Protein AF-A0A9D9HNM8-F1 (afdb_monomer)

Mean predicted aligned error: 9.43 Å

pLDDT: mean 75.28, std 14.58, range [32.91, 94.12]

Secondary structure (DSSP, 8-state):
-----GGGTGGGG-S--SEEEEEETGGGHHHHHHHHHHHHHTT---HHHHTTEEEEEEEEE--------S--S-TT--SS-EEEEEEEE---HHHHHHHHHHSTTEEEEE-TTT--EEEEETTTEEEEEESTTT-EEEEESS-HHHHHHHHHHHHS--S-S-HHHHHHTTTTSEEEEEETTHHHHHHHGGGGTT----EEEEEEEEEE-SSTTEEEEEEEEEESSGGGHHHHHHHHHHHHHHHSSS---EEEE-SSSEEEEEEEEEHHHHHHHHHTT-

Organism: NCBI:txid2840840

InterPro domains:
  IPR049340 Outer membrane-associated lipoprotein TP0453 [PF20740] (12-240)

Solvent-accessible surface area (backbone atoms only — not comparable to full-atom values): 15480 Å² total; per-residue (Å²): 137,80,86,80,58,76,82,30,59,68,26,32,64,55,81,82,41,47,32,36,41,27,38,34,38,81,77,36,51,66,42,53,50,50,46,41,49,56,38,42,78,72,74,39,84,52,53,79,57,60,78,44,26,52,33,38,32,35,30,32,29,71,39,63,80,76,76,89,82,72,93,70,96,73,88,79,78,54,93,50,63,40,47,35,36,42,32,34,32,79,50,50,75,68,64,45,55,52,49,44,69,69,39,86,69,48,47,80,44,69,43,85,88,80,68,45,64,35,32,28,39,90,83,46,39,36,39,32,75,55,65,98,77,62,12,31,36,43,38,29,58,66,61,74,74,62,58,58,54,30,60,50,18,48,80,56,56,65,96,71,72,57,73,62,57,61,57,49,43,69,44,78,25,37,28,35,39,18,50,32,41,38,53,39,47,68,76,49,46,82,75,56,81,78,64,67,58,76,28,53,22,37,39,38,36,41,32,79,46,96,51,85,64,34,25,39,35,37,36,39,41,35,41,70,45,60,88,44,46,71,65,47,49,56,52,49,53,52,52,46,53,74,77,40,83,85,63,80,70,44,73,45,77,54,93,53,33,39,37,37,34,76,42,71,44,48,45,67,60,52,27,51,55,57,48,74,68,110

Nearest PDB structures (foldseek):
  8tjl-assembly1_A  TM=4.411E-01  e=5.600E-01  Homo sapiens
  7zym-assembly1_A  TM=4.493E-01  e=2.046E+00  Homo sapiens
  7cu8-assembly1_B  TM=3.550E-01  e=6.212E+00  Mycobacterium tuberculosis H37Rv
  6ymv-assembly1_A  TM=2.181E-01  e=3.565E+00  Saccharomyces cerevisiae S288C

Sequence (278 aa):
MYKESRENIPCILGSGGNLYIHIPVKSHEFVVSALKEGFRQRGIDVSPFISRSDDLWAGYFPGMQLDDGGKSALKGMTSGSFFRLVASGRFSKGSFGVALGMASGWEKIKDKDSGLDYYTFDGEYKITATVPESGLIIASTEESRAFTGLIENYFNPPDIFSPLFLQEGIGDSIGIFFPGDNITRFFLGNLAGGFKLPVDGVEIYFRLSQEEGIYQVEMRFIPVEANMVKGLQALVKIFLRSCFSDSGLNMEIGYSDIYVRGLTMKQENVAELVLAMF

Radius of gyration: 19.51 Å; Cα contacts (8 Å, |Δi|>4): 498; chains: 1; bounding box: 45×53×54 Å

Foldseek 3Di:
DDPQDPLLQLLLQPDQFQKKKKAQCVLQVPLLVLQQVLCVVVVDHPPLQSVQFRMKMKTKHAQDPPPPPDDDPPPFGDNGIKMKMKGWGFDAPVSVVVSQVPRPQWDWDQDPPLRFIWIDHPLQWIWGQDDRGGGIIIIMRGDPVVSVVSVVCSVVRDPHDDPCCSVCSVDSKIKMKRAAQSVCCVQCNCVPVPDGQQFRIKMWIWDDDPDPQKTWIKMKTAHPFQVCQVVSQVVVVVSCCVRPPDQPWDWDRDSRIIMTTPDMDGSVVVSVVVSVSD

Structure (mmCIF, N/CA/C/O backbone):
data_AF-A0A9D9HNM8-F1
#
_entry.id   AF-A0A9D9HNM8-F1
#
loop_
_atom_site.group_PDB
_atom_site.id
_atom_site.type_symbol
_atom_site.label_atom_id
_atom_site.label_alt_id
_atom_site.label_comp_id
_atom_site.label_asym_id
_atom_site.label_entity_id
_atom_site.label_seq_id
_atom_site.pdbx_PDB_ins_code
_atom_site.Cartn_x
_atom_site.Cartn_y
_atom_site.Cartn_z
_atom_site.occupancy
_atom_site.B_iso_or_equiv
_atom_site.auth_seq_id
_atom_site.auth_comp_id
_atom_site.auth_asym_id
_atom_site.auth_atom_id
_atom_site.pdbx_PDB_model_num
ATOM 1 N N . MET A 1 1 ? -12.301 3.631 -28.326 1.00 32.91 1 MET A N 1
ATOM 2 C CA . MET A 1 1 ? -12.165 4.852 -27.507 1.00 32.91 1 MET A CA 1
ATOM 3 C C . MET A 1 1 ? -12.617 4.458 -26.111 1.00 32.91 1 MET A C 1
ATOM 5 O O . MET A 1 1 ? -13.814 4.351 -25.882 1.00 32.91 1 MET A O 1
ATOM 9 N N . TYR A 1 2 ? -11.681 4.035 -25.263 1.00 37.28 2 TYR A N 1
ATOM 10 C CA . TYR A 1 2 ? -11.995 3.461 -23.953 1.00 37.28 2 TYR A CA 1
ATOM 11 C C . TYR A 1 2 ? -12.086 4.605 -22.942 1.00 37.28 2 TYR A C 1
ATOM 13 O O . TYR A 1 2 ? -11.158 5.400 -22.840 1.00 37.28 2 TYR A O 1
ATOM 21 N N . LYS A 1 3 ? -13.216 4.734 -22.236 1.00 39.53 3 LYS A N 1
ATOM 22 C CA . LYS A 1 3 ? -13.271 5.567 -21.030 1.00 39.53 3 LYS A CA 1
ATOM 23 C C . LYS A 1 3 ? -12.455 4.832 -19.972 1.00 39.53 3 LYS A C 1
ATOM 25 O O . LYS A 1 3 ? -12.918 3.837 -19.429 1.00 39.53 3 LYS A O 1
ATOM 30 N N . GLU A 1 4 ? -11.231 5.284 -19.757 1.00 54.12 4 GLU A N 1
ATOM 31 C CA . GLU A 1 4 ? -10.362 4.791 -18.696 1.00 54.12 4 GLU A CA 1
ATOM 32 C C . GLU A 1 4 ? -11.016 5.123 -17.350 1.00 54.12 4 GLU A C 1
ATOM 34 O O . GLU A 1 4 ? -11.099 6.293 -16.973 1.00 54.12 4 GLU A O 1
ATOM 39 N N . SER A 1 5 ? -11.530 4.115 -16.639 1.00 61.88 5 SER A N 1
ATOM 40 C CA . SER A 1 5 ? -11.878 4.315 -15.233 1.00 61.88 5 SER A CA 1
ATOM 41 C C . SER A 1 5 ? -10.599 4.163 -14.424 1.00 61.88 5 SER A C 1
ATOM 43 O O . SER A 1 5 ? -9.968 3.103 -14.445 1.00 61.88 5 SER A O 1
ATOM 45 N N . ARG A 1 6 ? -10.201 5.224 -13.713 1.00 66.88 6 ARG A N 1
ATOM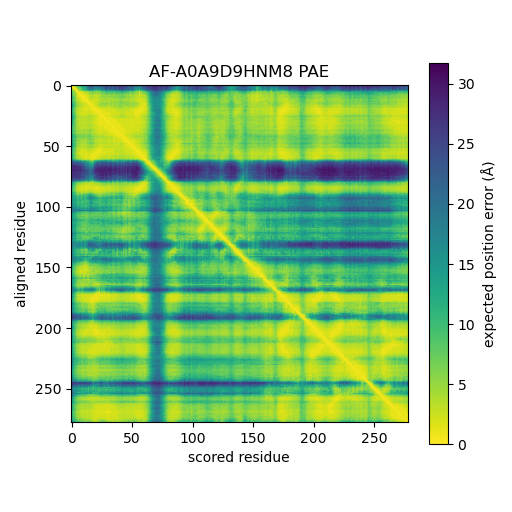 46 C CA . ARG A 1 6 ? -9.096 5.175 -12.739 1.00 66.88 6 ARG A CA 1
ATOM 47 C C . ARG A 1 6 ? -9.296 4.064 -11.698 1.00 66.88 6 ARG A C 1
ATOM 49 O O . ARG A 1 6 ? -8.321 3.562 -11.156 1.00 66.88 6 ARG A O 1
ATOM 56 N N . GLU A 1 7 ? -10.536 3.627 -11.503 1.00 70.81 7 GLU A N 1
ATOM 57 C CA . GLU A 1 7 ? -10.942 2.548 -10.599 1.00 70.81 7 GLU A CA 1
ATOM 58 C C . GLU A 1 7 ? -10.353 1.175 -10.975 1.00 70.81 7 GLU A C 1
ATOM 60 O O . GLU A 1 7 ? -10.229 0.321 -10.106 1.00 70.81 7 GLU A O 1
ATOM 65 N N . ASN A 1 8 ? -9.933 0.960 -12.231 1.00 74.94 8 ASN A N 1
ATOM 66 C CA . ASN A 1 8 ? -9.341 -0.314 -12.671 1.00 74.94 8 ASN A CA 1
ATOM 67 C C . ASN A 1 8 ? -7.812 -0.366 -12.509 1.00 74.94 8 ASN A C 1
ATOM 69 O O . ASN A 1 8 ? -7.200 -1.415 -12.710 1.00 74.94 8 ASN A O 1
ATOM 73 N N . ILE A 1 9 ? -7.168 0.758 -12.186 1.00 77.38 9 ILE A N 1
ATOM 74 C CA . ILE A 1 9 ? -5.708 0.833 -12.025 1.00 77.38 9 ILE A CA 1
ATOM 75 C C . ILE A 1 9 ? -5.196 -0.123 -10.931 1.00 77.38 9 ILE A C 1
ATOM 77 O O . ILE A 1 9 ? -4.231 -0.842 -11.203 1.00 77.38 9 ILE A O 1
ATOM 81 N N . PRO A 1 10 ? -5.832 -0.222 -9.745 1.00 78.19 10 PRO A N 1
ATOM 82 C CA . PRO A 1 10 ? -5.392 -1.141 -8.694 1.00 78.19 10 PRO A CA 1
ATOM 83 C C . PRO A 1 10 ? -5.433 -2.602 -9.145 1.00 78.19 10 PRO A C 1
ATOM 85 O O . PRO A 1 10 ? -4.594 -3.408 -8.751 1.00 78.19 10 PRO A O 1
ATOM 88 N N . CYS A 1 11 ? -6.383 -2.949 -10.016 1.00 78.94 11 CYS A N 1
ATOM 89 C CA . CYS A 1 11 ? -6.597 -4.310 -10.498 1.00 78.94 11 CYS A CA 1
ATOM 90 C C . CYS A 1 11 ? -5.415 -4.849 -11.313 1.00 78.94 11 CYS A C 1
ATOM 92 O O . CYS A 1 11 ? -5.205 -6.060 -11.336 1.00 78.94 11 CYS A O 1
ATOM 94 N N . ILE A 1 12 ? -4.589 -3.972 -11.901 1.00 79.50 12 ILE A N 1
ATOM 95 C CA . ILE A 1 12 ? -3.341 -4.349 -12.587 1.00 79.50 12 ILE A CA 1
ATOM 96 C C . ILE A 1 12 ? -2.407 -5.125 -11.655 1.00 79.50 12 ILE A C 1
ATOM 98 O O . ILE A 1 12 ? -1.695 -6.021 -12.108 1.00 79.50 12 ILE A O 1
ATOM 102 N N . LEU A 1 13 ? -2.438 -4.836 -10.348 1.00 79.31 13 LEU A N 1
ATOM 103 C CA . LEU A 1 13 ? -1.633 -5.554 -9.362 1.00 79.31 13 LEU A CA 1
ATOM 104 C C . LEU A 1 13 ? -1.956 -7.050 -9.324 1.00 79.31 13 LEU A C 1
ATOM 106 O O . LEU A 1 13 ? -1.076 -7.826 -8.973 1.00 79.31 13 LEU A O 1
ATOM 110 N N . GLY A 1 14 ? -3.159 -7.471 -9.725 1.00 77.75 14 GLY A N 1
ATOM 111 C CA . GLY A 1 14 ? -3.582 -8.871 -9.722 1.00 77.75 14 GLY A CA 1
ATOM 112 C C . GLY A 1 14 ? -3.870 -9.428 -8.324 1.00 77.75 14 GLY A C 1
ATOM 113 O O . GLY A 1 14 ? -3.566 -8.811 -7.307 1.00 77.75 14 GLY A O 1
ATOM 114 N N . SER A 1 15 ? -4.501 -10.604 -8.279 1.00 79.00 15 SER A N 1
ATOM 115 C CA . SER A 1 15 ? -4.981 -11.243 -7.045 1.00 79.00 15 SER A CA 1
ATOM 116 C C . SER A 1 15 ? -3.899 -12.047 -6.326 1.00 79.00 15 SER A C 1
ATOM 118 O O . SER A 1 15 ? -2.898 -12.434 -6.927 1.00 79.00 15 SER A O 1
ATOM 120 N N . GLY A 1 16 ? -4.150 -12.391 -5.059 1.00 78.00 16 GLY A N 1
ATOM 121 C CA . GLY A 1 16 ? -3.284 -13.277 -4.269 1.00 78.00 16 GLY A CA 1
ATOM 122 C C . GLY A 1 16 ? -2.162 -12.573 -3.503 1.00 78.00 16 GLY A C 1
ATOM 123 O O . GLY A 1 16 ? -1.339 -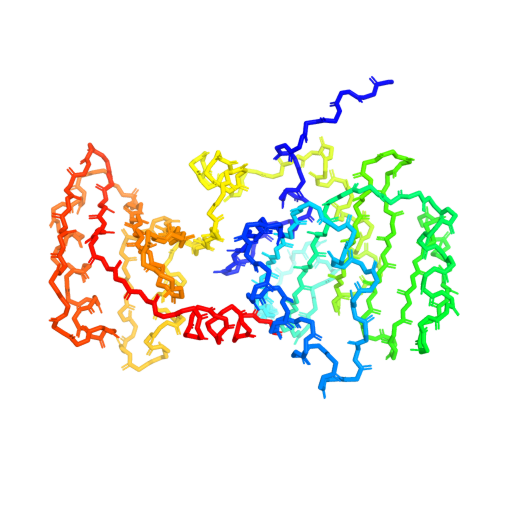13.245 -2.890 1.00 78.00 16 GLY A O 1
ATOM 124 N N . GLY A 1 17 ? -2.128 -11.239 -3.515 1.00 81.62 17 GLY A N 1
ATOM 125 C CA . GLY A 1 17 ? -1.265 -10.458 -2.637 1.00 81.62 17 GLY A CA 1
ATOM 126 C C . GLY A 1 17 ? -1.694 -10.597 -1.178 1.00 81.62 17 GLY A C 1
ATOM 127 O O . GLY A 1 17 ? -2.884 -10.675 -0.875 1.00 81.62 17 GLY A O 1
ATOM 128 N N . ASN A 1 18 ? -0.723 -10.604 -0.267 1.00 85.38 18 ASN A N 1
ATOM 129 C CA . ASN A 1 18 ? -0.983 -10.571 1.176 1.00 85.38 18 ASN A CA 1
ATOM 130 C C . ASN A 1 18 ? -1.220 -9.154 1.701 1.00 85.38 18 ASN A C 1
ATOM 132 O O . ASN A 1 18 ? -1.662 -8.978 2.838 1.00 85.38 18 ASN A O 1
ATOM 136 N N . LEU A 1 19 ? -0.863 -8.163 0.893 1.00 89.00 19 LEU A N 1
ATOM 137 C CA . LEU A 1 19 ? -0.869 -6.759 1.240 1.00 89.00 19 LEU A CA 1
ATOM 138 C C . LEU A 1 19 ? -0.969 -5.943 -0.042 1.00 89.00 19 LEU A C 1
ATOM 140 O O . LEU A 1 19 ? -0.261 -6.232 -1.008 1.00 89.00 19 LEU A O 1
ATOM 144 N N . TYR A 1 20 ? -1.786 -4.899 -0.002 1.00 90.19 20 TYR A N 1
ATOM 145 C CA . TYR A 1 20 ? -1.856 -3.865 -1.020 1.00 90.19 20 TYR A CA 1
ATOM 146 C C . TYR A 1 20 ? -1.763 -2.487 -0.374 1.00 90.19 20 TYR A C 1
ATOM 148 O O . TYR A 1 20 ? -2.234 -2.291 0.744 1.00 90.19 20 TYR A O 1
ATOM 156 N N . ILE A 1 21 ? -1.171 -1.533 -1.079 1.00 92.31 21 ILE A N 1
ATOM 157 C CA . ILE A 1 21 ? -1.009 -0.154 -0.626 1.00 92.31 21 ILE A CA 1
ATOM 158 C C . ILE A 1 21 ? -1.354 0.819 -1.750 1.00 92.31 21 ILE A C 1
ATOM 160 O O . ILE A 1 21 ? -1.039 0.570 -2.912 1.00 92.31 21 ILE A O 1
ATOM 164 N N . HIS A 1 22 ? -1.974 1.934 -1.385 1.00 92.81 22 HIS A N 1
ATOM 165 C CA . HIS A 1 22 ? -2.175 3.115 -2.211 1.00 92.81 22 HIS A CA 1
ATOM 166 C C . HIS A 1 22 ? -1.539 4.333 -1.541 1.00 92.81 22 HIS A C 1
ATOM 168 O O . HIS A 1 22 ? -1.655 4.509 -0.328 1.00 92.81 22 HIS A O 1
ATOM 174 N N . ILE A 1 23 ? -0.860 5.166 -2.330 1.00 92.62 23 ILE A N 1
ATOM 175 C CA . ILE A 1 23 ? -0.240 6.414 -1.882 1.00 92.62 23 ILE A CA 1
ATOM 176 C C . ILE A 1 23 ? -0.571 7.522 -2.895 1.00 92.62 23 ILE A C 1
ATOM 178 O O . ILE A 1 23 ? -0.026 7.499 -4.006 1.00 92.62 23 ILE A O 1
ATOM 182 N N . PRO A 1 24 ? -1.382 8.528 -2.524 1.00 91.88 24 PRO A N 1
ATOM 183 C CA . PRO A 1 24 ? -1.556 9.728 -3.332 1.00 91.88 24 PRO A CA 1
ATOM 184 C C . PRO A 1 24 ? -0.299 10.599 -3.224 1.00 91.88 24 PRO A C 1
ATOM 186 O O . PRO A 1 24 ? 0.080 11.071 -2.151 1.00 91.88 24 PRO A O 1
ATOM 189 N N . VAL A 1 25 ? 0.396 10.808 -4.342 1.00 91.56 25 VAL A N 1
ATOM 190 C CA . VAL A 1 25 ? 1.777 11.317 -4.332 1.00 91.56 25 VAL A CA 1
ATOM 191 C C . VAL A 1 25 ? 1.872 12.746 -3.805 1.00 91.56 25 VAL A C 1
ATOM 193 O O . VAL A 1 25 ? 2.737 13.043 -2.982 1.00 91.56 25 VAL A O 1
ATOM 196 N N . LYS A 1 26 ? 0.981 13.628 -4.270 1.00 89.69 26 LYS A N 1
ATOM 197 C CA . LYS A 1 26 ? 1.007 15.062 -3.930 1.00 89.69 26 LYS A CA 1
ATOM 198 C C . LYS A 1 26 ? 0.704 15.321 -2.461 1.00 89.69 26 LYS A C 1
ATOM 200 O O . LYS A 1 26 ? 1.291 16.216 -1.867 1.00 89.69 26 LYS A O 1
ATOM 205 N N . SER A 1 27 ? -0.200 14.538 -1.885 1.00 91.12 27 SER A N 1
ATOM 206 C CA . SER A 1 27 ? -0.657 14.736 -0.511 1.00 91.12 27 SER A CA 1
ATOM 207 C C . SER A 1 27 ? 0.321 14.131 0.508 1.00 91.12 27 SER A C 1
ATOM 209 O O . SER A 1 27 ? 0.257 14.475 1.681 1.00 91.12 27 SER A O 1
ATOM 211 N N . HIS A 1 28 ? 1.278 13.291 0.081 1.00 93.38 28 HIS A N 1
ATOM 212 C CA . HIS A 1 28 ? 2.195 12.570 0.979 1.00 93.38 28 HIS A CA 1
ATOM 213 C C . HIS A 1 28 ? 3.668 12.621 0.543 1.00 93.38 28 HIS A C 1
ATOM 215 O O . HIS A 1 28 ? 4.390 11.621 0.608 1.00 93.38 28 HIS A O 1
ATOM 221 N N . GLU A 1 29 ? 4.152 13.797 0.135 1.00 93.00 29 GLU A N 1
ATOM 222 C CA . GLU A 1 29 ? 5.509 13.975 -0.407 1.00 93.00 29 GLU A CA 1
ATOM 223 C C . GLU A 1 29 ? 6.627 13.465 0.513 1.00 93.00 29 GLU A C 1
ATOM 225 O O . GLU A 1 29 ? 7.640 12.964 0.018 1.00 93.00 29 GLU A O 1
ATOM 230 N N . PHE A 1 30 ? 6.453 13.550 1.836 1.00 93.19 30 PHE A N 1
ATOM 231 C CA . PHE A 1 30 ? 7.422 13.038 2.807 1.00 93.19 30 PHE A CA 1
ATOM 232 C C . PHE A 1 30 ? 7.602 11.517 2.680 1.00 93.19 30 PHE A C 1
ATOM 234 O O . PHE A 1 30 ? 8.717 11.036 2.468 1.00 93.19 30 PHE A O 1
ATOM 241 N N . VAL A 1 31 ? 6.497 10.764 2.723 1.00 92.88 31 VAL A N 1
ATOM 242 C CA . VAL A 1 31 ? 6.491 9.296 2.584 1.00 92.88 31 VAL A CA 1
ATOM 243 C C . VAL A 1 31 ? 7.027 8.892 1.212 1.00 92.88 31 VAL A C 1
ATOM 245 O O . VAL A 1 31 ? 7.865 8.001 1.096 1.00 92.88 31 VAL A O 1
ATOM 248 N N . VAL A 1 32 ? 6.614 9.604 0.163 1.00 93.19 32 VAL A N 1
ATOM 249 C CA . VAL A 1 32 ? 7.080 9.366 -1.207 1.00 93.19 32 VAL A CA 1
ATOM 250 C C . VAL A 1 32 ? 8.583 9.638 -1.354 1.00 93.19 32 VAL A C 1
ATOM 252 O O . VAL A 1 32 ? 9.278 8.954 -2.108 1.00 93.19 32 VAL A O 1
ATOM 255 N N . SER A 1 33 ? 9.113 10.637 -0.652 1.00 92.75 33 SER A N 1
ATOM 256 C CA . SER A 1 33 ? 10.545 10.950 -0.659 1.00 92.75 33 SER A CA 1
ATOM 257 C C . SER A 1 33 ? 11.359 9.889 0.069 1.00 92.75 33 SER A C 1
ATOM 259 O O . SER A 1 33 ? 12.388 9.467 -0.460 1.00 92.75 33 SER A O 1
ATOM 261 N N . ALA A 1 34 ? 10.863 9.396 1.205 1.00 91.25 34 ALA A N 1
ATOM 262 C CA . ALA A 1 34 ? 11.454 8.260 1.902 1.00 91.25 34 ALA A CA 1
ATOM 263 C C . ALA A 1 34 ? 11.463 7.001 1.017 1.00 91.25 34 ALA A C 1
ATOM 265 O O . ALA A 1 34 ? 12.496 6.346 0.905 1.00 91.25 34 ALA A O 1
ATOM 266 N N . LEU A 1 35 ? 10.366 6.723 0.300 1.00 89.31 35 LEU A N 1
ATOM 267 C CA . LEU A 1 35 ? 10.278 5.616 -0.659 1.00 89.31 35 LEU A CA 1
ATOM 268 C C . LEU A 1 35 ? 11.349 5.714 -1.756 1.00 89.31 35 LEU A C 1
ATOM 270 O O . LEU A 1 35 ? 12.072 4.751 -2.011 1.00 89.31 35 LEU A O 1
ATOM 274 N N . LYS A 1 36 ? 11.488 6.891 -2.384 1.00 88.50 36 LYS A N 1
ATOM 275 C CA . LYS A 1 36 ? 12.514 7.145 -3.413 1.00 88.50 36 LYS A CA 1
ATOM 276 C C . LYS A 1 36 ? 13.929 6.908 -2.879 1.00 88.50 36 LYS A C 1
ATOM 278 O O . LYS A 1 36 ? 14.750 6.317 -3.577 1.00 88.50 36 LYS A O 1
ATOM 283 N N . GLU A 1 37 ? 14.211 7.355 -1.658 1.00 89.12 37 GLU A N 1
ATOM 284 C CA . GLU A 1 37 ? 15.509 7.144 -1.016 1.00 89.12 37 GLU A CA 1
ATOM 285 C C . GLU A 1 37 ? 15.755 5.665 -0.680 1.00 89.12 37 GLU A C 1
ATOM 287 O O . GLU A 1 37 ? 16.841 5.157 -0.948 1.00 89.12 37 GLU A O 1
ATOM 292 N N . GLY A 1 38 ? 14.740 4.941 -0.197 1.00 85.81 38 GLY A N 1
ATOM 293 C CA . GLY A 1 38 ? 14.838 3.505 0.073 1.00 85.81 38 GLY A CA 1
ATOM 294 C C . GLY A 1 38 ? 15.218 2.688 -1.166 1.00 85.81 38 GLY A C 1
ATOM 295 O O . GLY A 1 38 ? 16.120 1.853 -1.107 1.00 85.81 38 GLY A O 1
ATOM 296 N N . PHE A 1 39 ? 14.607 2.972 -2.321 1.00 82.00 39 PHE A N 1
ATOM 297 C CA . PHE A 1 39 ? 15.004 2.348 -3.590 1.00 82.00 39 PHE A CA 1
ATOM 298 C C . PHE A 1 39 ? 16.415 2.757 -4.032 1.00 82.00 39 PHE A C 1
ATOM 300 O O . PHE A 1 39 ? 17.191 1.906 -4.474 1.00 82.00 39 PHE A O 1
ATOM 307 N N . ARG A 1 40 ? 16.786 4.033 -3.858 1.00 84.25 40 ARG A N 1
ATOM 308 C CA . ARG A 1 40 ? 18.127 4.530 -4.196 1.00 84.25 40 ARG A CA 1
ATOM 309 C C . ARG A 1 40 ? 19.218 3.820 -3.396 1.00 84.25 40 ARG A C 1
ATOM 311 O O . ARG A 1 40 ? 20.251 3.479 -3.964 1.00 84.25 40 ARG A O 1
ATOM 318 N N . GLN A 1 41 ? 18.985 3.548 -2.112 1.00 83.31 41 GLN A N 1
ATOM 319 C CA . GLN A 1 41 ? 19.909 2.782 -1.265 1.00 83.31 41 GLN A CA 1
ATOM 320 C C . GLN A 1 41 ? 20.088 1.332 -1.740 1.00 83.31 41 GLN A C 1
ATOM 322 O O . GLN A 1 41 ? 21.141 0.742 -1.510 1.00 83.31 41 GLN A O 1
ATOM 327 N N . ARG A 1 42 ? 19.101 0.782 -2.459 1.00 77.19 42 ARG A N 1
ATOM 328 C CA . ARG A 1 42 ? 19.179 -0.517 -3.152 1.00 77.19 42 ARG A CA 1
ATOM 329 C C . ARG A 1 42 ? 19.781 -0.414 -4.563 1.00 77.19 42 ARG A C 1
ATOM 331 O O . ARG A 1 42 ? 19.800 -1.400 -5.288 1.00 77.19 42 ARG A O 1
ATOM 338 N N . GLY A 1 43 ? 20.267 0.763 -4.962 1.00 76.12 43 GLY A N 1
ATOM 339 C CA . GLY A 1 43 ? 20.881 1.013 -6.269 1.00 76.12 43 GLY A CA 1
ATOM 340 C C . GLY A 1 43 ? 19.895 1.331 -7.396 1.00 76.12 43 GLY A C 1
ATOM 341 O O . GLY A 1 43 ? 20.322 1.470 -8.538 1.00 76.12 43 GLY A O 1
ATOM 342 N N . ILE A 1 44 ? 18.600 1.480 -7.101 1.00 76.06 44 ILE A N 1
ATOM 343 C CA . ILE A 1 44 ? 17.547 1.639 -8.110 1.00 76.06 44 ILE A CA 1
ATOM 344 C C . ILE A 1 44 ? 17.007 3.066 -8.058 1.00 76.06 44 ILE A C 1
ATOM 346 O O . ILE A 1 44 ? 16.397 3.476 -7.071 1.00 76.06 44 ILE A O 1
ATOM 350 N N . ASP A 1 45 ? 17.174 3.831 -9.136 1.00 77.62 45 ASP A N 1
ATOM 351 C CA . ASP A 1 45 ? 16.552 5.153 -9.229 1.00 77.62 45 ASP A CA 1
ATOM 352 C C . ASP A 1 45 ? 15.149 5.073 -9.845 1.00 77.62 45 ASP A C 1
ATOM 354 O O . ASP A 1 45 ? 14.975 4.984 -11.062 1.00 77.62 45 ASP A O 1
ATOM 358 N N . VAL A 1 46 ? 14.135 5.132 -8.979 1.00 78.38 46 VAL A N 1
ATOM 359 C CA . VAL A 1 46 ? 12.712 5.198 -9.356 1.00 78.38 46 VAL A CA 1
ATOM 360 C C . VAL A 1 46 ? 12.162 6.632 -9.391 1.00 78.38 46 VAL A C 1
ATOM 362 O O . VAL A 1 46 ? 10.989 6.850 -9.712 1.00 78.38 46 VAL A O 1
ATOM 365 N N . SER A 1 47 ? 12.990 7.634 -9.072 1.00 81.44 47 SER A N 1
ATOM 366 C CA . SER A 1 47 ? 12.575 9.040 -8.965 1.00 81.44 47 SER A CA 1
ATOM 367 C C . SER A 1 47 ? 11.893 9.579 -10.229 1.00 81.44 47 SER A C 1
ATOM 369 O O . SER A 1 47 ? 10.882 10.281 -10.080 1.00 81.44 47 SER A O 1
ATOM 371 N N . PRO A 1 48 ? 12.360 9.264 -11.459 1.00 76.00 48 PRO A N 1
ATOM 372 C CA . PRO A 1 48 ? 11.729 9.768 -12.679 1.00 76.00 48 PRO A CA 1
ATOM 373 C C . PRO A 1 48 ? 10.282 9.288 -12.878 1.00 76.00 48 PRO A C 1
ATOM 375 O O . PRO A 1 48 ? 9.504 9.960 -13.561 1.00 76.00 48 PRO A O 1
ATOM 378 N N . PHE A 1 49 ? 9.913 8.155 -12.272 1.00 77.12 49 PHE A N 1
ATOM 379 C CA . PHE A 1 49 ? 8.577 7.554 -12.348 1.00 77.12 49 PHE A CA 1
ATOM 380 C C . PHE A 1 49 ? 7.659 8.156 -11.303 1.00 77.12 49 PHE A C 1
ATOM 382 O O . PHE A 1 49 ? 6.635 8.762 -11.617 1.00 77.12 49 PHE A O 1
ATOM 389 N N . ILE A 1 50 ? 8.088 8.066 -10.050 1.00 83.50 50 ILE A N 1
ATOM 390 C CA . ILE A 1 50 ? 7.301 8.497 -8.904 1.00 83.50 50 ILE A CA 1
ATOM 391 C C . ILE A 1 50 ? 6.990 9.996 -8.984 1.00 83.50 50 ILE A C 1
ATOM 393 O O . ILE A 1 50 ? 5.858 10.402 -8.753 1.00 83.50 50 ILE A O 1
ATOM 397 N N . SER A 1 51 ? 7.948 10.827 -9.407 1.00 82.31 51 SER A N 1
ATOM 398 C CA . SER A 1 51 ? 7.769 12.291 -9.440 1.00 82.31 51 SER A CA 1
ATOM 399 C C . SER A 1 51 ? 6.764 12.786 -10.492 1.00 82.31 51 SER A C 1
ATOM 401 O O . SER A 1 51 ? 6.432 13.967 -10.512 1.00 82.31 51 SER A O 1
ATOM 403 N N . ARG A 1 52 ? 6.307 11.913 -11.396 1.00 80.19 52 ARG A N 1
ATOM 404 C CA . ARG A 1 52 ? 5.297 12.217 -12.429 1.00 80.19 52 ARG A CA 1
ATOM 405 C C . ARG A 1 52 ? 3.980 11.470 -12.210 1.00 80.19 52 ARG A C 1
ATOM 407 O O . ARG A 1 52 ? 3.083 11.553 -13.052 1.00 80.19 52 ARG A O 1
ATOM 414 N N . SER A 1 53 ? 3.896 10.738 -11.107 1.00 86.12 53 SER A N 1
ATOM 415 C CA . SER A 1 53 ? 2.717 9.980 -10.714 1.00 86.12 53 SER A CA 1
ATOM 416 C C . SER A 1 53 ? 1.796 10.870 -9.887 1.00 86.12 53 SER A C 1
ATOM 418 O O . SER A 1 53 ? 2.263 11.656 -9.065 1.00 86.12 53 SER A O 1
ATOM 420 N N . ASP A 1 54 ? 0.497 10.758 -10.129 1.00 87.44 54 ASP A N 1
ATOM 421 C CA . ASP A 1 54 ? -0.529 11.264 -9.222 1.00 87.44 54 ASP A CA 1
ATOM 422 C C . ASP A 1 54 ? -0.730 10.265 -8.065 1.00 87.44 54 ASP A C 1
ATOM 424 O O . ASP A 1 54 ? -0.812 10.683 -6.913 1.00 87.44 54 ASP A O 1
ATOM 428 N N . ASP A 1 55 ? -0.694 8.959 -8.358 1.00 88.50 55 ASP A N 1
ATOM 429 C CA . ASP A 1 55 ? -0.908 7.882 -7.387 1.00 88.50 55 ASP A CA 1
ATOM 430 C C . ASP A 1 55 ? 0.100 6.746 -7.569 1.00 88.50 55 ASP A C 1
ATOM 432 O O . ASP A 1 55 ? 0.546 6.450 -8.684 1.00 88.50 55 ASP A O 1
ATOM 436 N N . LEU A 1 56 ? 0.418 6.076 -6.466 1.00 90.00 56 LEU A N 1
ATOM 437 C CA . LEU A 1 56 ? 1.146 4.814 -6.441 1.00 90.00 56 LEU A CA 1
ATOM 438 C C . LEU A 1 56 ? 0.249 3.731 -5.855 1.00 90.00 56 LEU A C 1
ATOM 440 O O . LEU A 1 56 ? -0.367 3.931 -4.816 1.00 90.00 56 LEU A O 1
ATOM 444 N N . TRP A 1 57 ? 0.247 2.570 -6.486 1.00 89.50 57 TRP A N 1
ATOM 445 C CA . TRP A 1 57 ? -0.408 1.360 -6.017 1.00 89.50 57 TRP A CA 1
ATOM 446 C C . TRP A 1 57 ? 0.638 0.268 -5.925 1.00 89.50 57 TRP A C 1
ATOM 448 O O . TRP A 1 57 ? 1.379 0.074 -6.879 1.00 89.50 57 TRP A O 1
ATOM 458 N N . ALA A 1 58 ? 0.727 -0.472 -4.832 1.00 88.56 58 ALA A N 1
ATOM 459 C CA . ALA A 1 58 ? 1.619 -1.619 -4.774 1.00 88.56 58 ALA A CA 1
ATOM 460 C C . ALA A 1 58 ? 0.970 -2.821 -4.107 1.00 88.56 58 ALA A C 1
ATOM 462 O O . ALA A 1 58 ? 0.001 -2.692 -3.365 1.00 88.56 58 ALA A O 1
ATOM 463 N N . GLY A 1 59 ? 1.502 -3.998 -4.408 1.00 87.94 59 GLY A N 1
ATOM 464 C CA . GLY A 1 59 ? 1.094 -5.257 -3.810 1.00 87.94 59 GLY A CA 1
ATOM 465 C C . GLY A 1 59 ? 2.308 -6.110 -3.479 1.00 87.94 59 GLY A C 1
ATOM 466 O O . GLY A 1 59 ? 3.247 -6.188 -4.276 1.00 87.94 59 GLY A O 1
ATOM 467 N N . TYR A 1 60 ? 2.274 -6.757 -2.318 1.00 86.12 60 TYR A N 1
ATOM 468 C CA . TYR A 1 60 ? 3.259 -7.753 -1.908 1.00 86.12 60 TYR A CA 1
ATOM 469 C C . TYR A 1 60 ? 2.664 -9.155 -2.022 1.00 86.12 60 TYR A C 1
ATOM 471 O O . TYR A 1 60 ? 1.608 -9.454 -1.455 1.00 86.12 60 TYR A O 1
ATOM 479 N N . PHE A 1 61 ? 3.377 -10.025 -2.726 1.00 82.62 61 PHE A N 1
ATOM 480 C CA . PHE A 1 61 ? 2.965 -11.384 -3.034 1.00 82.62 61 PHE A CA 1
ATOM 481 C C . PHE A 1 61 ? 4.010 -12.331 -2.449 1.00 82.62 61 PHE A C 1
ATOM 483 O O . PHE A 1 61 ? 5.127 -12.407 -2.970 1.00 82.62 61 PHE A O 1
ATOM 490 N N . PRO A 1 62 ? 3.711 -13.035 -1.346 1.00 74.31 62 PRO A N 1
ATOM 491 C CA . PRO A 1 62 ? 4.633 -14.038 -0.846 1.00 74.31 62 PRO A CA 1
ATOM 492 C C . PRO A 1 62 ? 4.771 -15.158 -1.882 1.00 74.31 62 PRO A C 1
ATOM 494 O O . PRO A 1 62 ? 3.788 -15.561 -2.507 1.00 74.31 62 PRO A O 1
ATOM 497 N N . GLY A 1 63 ? 5.978 -15.693 -2.049 1.00 66.62 63 GLY A N 1
ATOM 498 C CA . GLY A 1 63 ? 6.171 -16.864 -2.897 1.00 66.62 63 GLY A CA 1
ATOM 499 C C . GLY A 1 63 ? 5.361 -18.030 -2.333 1.00 66.62 63 GLY A C 1
ATOM 500 O O . GLY A 1 63 ? 5.568 -18.424 -1.185 1.00 66.62 63 GLY A O 1
ATOM 501 N N . MET A 1 64 ? 4.431 -18.583 -3.114 1.00 53.28 64 MET A N 1
ATOM 502 C CA . MET A 1 64 ? 3.814 -19.859 -2.759 1.00 53.28 64 MET A CA 1
ATOM 503 C C . MET A 1 64 ? 4.801 -20.971 -3.116 1.00 53.28 64 MET A C 1
ATOM 505 O O . MET A 1 64 ? 5.086 -21.192 -4.292 1.00 53.28 64 MET A O 1
ATOM 509 N N . GLN A 1 65 ? 5.302 -21.704 -2.119 1.00 43.28 65 GLN A N 1
ATOM 510 C CA . GLN A 1 65 ? 5.747 -23.071 -2.382 1.00 43.28 65 GLN A CA 1
ATOM 511 C C . GLN A 1 65 ? 4.503 -23.862 -2.791 1.00 43.28 65 GLN A C 1
ATOM 513 O O . GLN A 1 65 ? 3.602 -24.072 -1.980 1.00 43.28 65 GLN A O 1
ATOM 518 N N . LEU A 1 66 ? 4.424 -24.258 -4.059 1.00 41.91 66 LEU A N 1
ATOM 519 C CA . LEU A 1 66 ? 3.509 -25.315 -4.458 1.00 41.91 66 LEU A CA 1
ATOM 520 C C . LEU A 1 66 ? 4.035 -26.610 -3.832 1.00 41.91 66 LEU A C 1
ATOM 522 O O . LEU A 1 66 ? 5.137 -27.045 -4.150 1.00 41.91 66 LEU A O 1
ATOM 526 N N . ASP A 1 67 ? 3.259 -27.207 -2.930 1.00 39.56 67 ASP A N 1
ATOM 527 C CA . ASP A 1 67 ? 3.413 -28.625 -2.617 1.00 39.56 67 ASP A CA 1
ATOM 528 C C . ASP A 1 67 ? 3.126 -29.400 -3.913 1.00 39.56 67 ASP A C 1
ATOM 530 O O . ASP A 1 67 ? 2.055 -29.253 -4.512 1.00 39.56 67 ASP A O 1
ATOM 534 N N . ASP A 1 68 ? 4.077 -30.222 -4.360 1.00 36.78 68 ASP A N 1
ATOM 535 C CA . ASP A 1 68 ? 4.040 -30.982 -5.620 1.00 36.78 68 ASP A CA 1
ATOM 536 C C . ASP A 1 68 ? 3.035 -32.163 -5.594 1.00 36.78 68 ASP A C 1
ATOM 538 O O . ASP A 1 68 ? 3.291 -33.260 -6.094 1.00 36.78 68 ASP A O 1
ATOM 542 N N . GLY A 1 69 ? 1.842 -31.948 -5.034 1.00 40.44 69 GLY A N 1
ATOM 543 C CA . GLY A 1 69 ? 0.759 -32.924 -4.870 1.00 40.44 69 GLY A CA 1
ATOM 544 C C . GLY A 1 69 ? -0.113 -33.179 -6.107 1.00 40.44 69 GLY A C 1
ATOM 545 O O . GLY A 1 69 ? -1.133 -33.856 -6.001 1.00 40.44 69 GLY A O 1
ATOM 546 N N . GLY A 1 70 ? 0.279 -32.692 -7.287 1.00 39.81 70 GLY A N 1
ATOM 547 C CA . GLY A 1 70 ? -0.280 -33.146 -8.562 1.00 39.81 70 GLY A CA 1
ATOM 548 C C . GLY A 1 70 ? -1.247 -32.188 -9.268 1.00 39.81 70 GLY A C 1
ATOM 549 O O . GLY A 1 70 ? -2.314 -31.843 -8.779 1.00 39.81 70 GLY A O 1
ATOM 550 N N . LYS A 1 71 ? -0.885 -31.881 -10.521 1.00 40.69 71 LYS A N 1
ATOM 551 C CA . LYS A 1 71 ? -1.761 -31.479 -11.638 1.00 40.69 71 LYS A CA 1
ATOM 552 C C . LYS A 1 71 ? -2.656 -30.248 -11.407 1.00 40.69 71 LYS A C 1
ATOM 554 O O . LYS A 1 71 ? -3.876 -30.356 -11.460 1.00 40.69 71 LYS A O 1
ATOM 559 N N . SER A 1 72 ? -2.059 -29.060 -11.330 1.00 38.50 72 SER A N 1
ATOM 560 C CA . SER A 1 72 ? -2.761 -27.820 -11.695 1.00 38.50 72 SER A CA 1
ATOM 561 C C . SER A 1 72 ? -2.054 -27.124 -12.861 1.00 38.50 72 SER A C 1
ATOM 563 O O . SER A 1 72 ? -0.827 -27.082 -12.928 1.00 38.50 72 SER A O 1
ATOM 565 N N . ALA A 1 73 ? -2.841 -26.633 -13.818 1.00 36.12 73 ALA A N 1
ATOM 566 C CA . ALA A 1 73 ? -2.424 -26.117 -15.125 1.00 36.12 73 ALA A CA 1
ATOM 567 C C . ALA A 1 73 ? -1.761 -24.721 -15.094 1.00 36.12 73 ALA A C 1
ATOM 569 O O . ALA A 1 73 ? -1.576 -24.109 -16.142 1.00 36.12 73 ALA A O 1
ATOM 570 N N . LEU A 1 74 ? -1.357 -24.229 -13.923 1.00 41.69 74 LEU A N 1
ATOM 571 C CA . LEU A 1 74 ? -0.642 -22.962 -13.754 1.00 41.69 74 LEU A CA 1
ATOM 572 C C . LEU A 1 74 ? 0.864 -23.222 -13.600 1.00 41.69 74 LEU A C 1
ATOM 574 O O . LEU A 1 74 ? 1.458 -23.037 -12.541 1.00 41.69 74 LEU A O 1
ATOM 578 N N . LYS A 1 75 ? 1.496 -23.690 -14.682 1.00 37.16 75 LYS A N 1
ATOM 579 C CA . LYS A 1 75 ? 2.961 -23.735 -14.799 1.00 37.16 75 LYS A CA 1
ATOM 580 C C . LYS A 1 75 ? 3.488 -22.310 -14.992 1.00 37.16 75 LYS A C 1
ATOM 582 O O . LYS A 1 75 ? 3.551 -21.834 -16.121 1.00 37.16 75 LYS A O 1
ATOM 587 N N . GLY A 1 76 ? 3.849 -21.651 -13.894 1.00 42.75 76 GLY A N 1
ATOM 588 C CA . GLY A 1 76 ? 4.520 -20.347 -13.931 1.00 42.75 76 GLY A CA 1
ATOM 589 C C . GLY A 1 76 ? 4.695 -19.630 -12.589 1.00 42.75 76 GLY A C 1
ATOM 590 O O . GLY A 1 76 ? 4.939 -18.431 -12.602 1.00 42.75 76 GLY A O 1
ATOM 591 N N . MET A 1 77 ? 4.537 -20.300 -11.440 1.00 46.94 77 MET A N 1
ATOM 592 C CA . MET A 1 77 ? 4.660 -19.628 -10.139 1.00 46.94 77 MET A CA 1
ATOM 593 C C . MET A 1 77 ? 6.128 -19.477 -9.720 1.00 46.94 77 MET A C 1
ATOM 595 O O . MET A 1 77 ? 6.885 -20.446 -9.687 1.00 46.94 77 MET A O 1
ATOM 599 N N . THR A 1 78 ? 6.506 -18.238 -9.409 1.00 50.69 78 THR A N 1
ATOM 600 C CA . THR A 1 78 ? 7.827 -17.805 -8.947 1.00 50.69 78 THR A CA 1
ATOM 601 C C . THR A 1 78 ? 8.157 -18.404 -7.578 1.00 50.69 78 THR A C 1
ATOM 603 O O . THR A 1 78 ? 7.382 -18.279 -6.632 1.00 50.69 78 THR A O 1
ATOM 606 N N . SER A 1 79 ? 9.339 -19.007 -7.433 1.00 49.97 79 SER A N 1
ATOM 607 C CA . SER A 1 79 ? 9.812 -19.651 -6.195 1.00 49.97 79 SER A CA 1
ATOM 608 C C . SER A 1 79 ? 10.216 -18.674 -5.074 1.00 49.97 79 SER A C 1
ATOM 610 O O . SER A 1 79 ? 10.927 -19.061 -4.148 1.00 49.97 79 SER A O 1
ATOM 612 N N . GLY A 1 80 ? 9.807 -17.407 -5.152 1.00 63.44 80 GLY A N 1
ATOM 613 C CA . GLY A 1 80 ? 10.178 -16.346 -4.218 1.00 63.44 80 GLY A CA 1
ATOM 614 C C . GLY A 1 80 ? 9.087 -15.288 -4.103 1.00 63.44 80 GLY A C 1
ATOM 615 O O . GLY A 1 80 ? 8.243 -15.159 -4.992 1.00 63.44 80 GLY A O 1
ATOM 616 N N . SER A 1 81 ? 9.085 -14.560 -2.985 1.00 73.50 81 SER A N 1
ATOM 617 C CA . SER A 1 81 ? 8.208 -13.403 -2.803 1.00 73.50 81 SER A CA 1
ATOM 618 C C . SER A 1 81 ? 8.563 -12.299 -3.789 1.00 73.50 81 SER A C 1
ATOM 620 O O . SER A 1 81 ? 9.737 -12.062 -4.065 1.00 73.50 81 SER A O 1
ATOM 622 N N . PHE A 1 82 ? 7.552 -11.605 -4.292 1.00 76.25 82 PHE A N 1
ATOM 623 C CA . PHE A 1 82 ? 7.720 -10.513 -5.238 1.00 76.25 82 PHE A CA 1
ATOM 624 C C . PHE A 1 82 ? 6.801 -9.348 -4.888 1.00 76.25 82 PHE A C 1
ATOM 626 O O . PHE A 1 82 ? 5.803 -9.497 -4.178 1.00 76.25 82 PHE A O 1
ATOM 633 N N . PHE A 1 83 ? 7.144 -8.173 -5.405 1.00 78.75 83 PHE A N 1
ATOM 634 C CA . PHE A 1 83 ? 6.293 -6.997 -5.320 1.00 78.75 83 PHE A CA 1
ATOM 635 C C . PHE A 1 83 ? 5.861 -6.558 -6.716 1.00 78.75 83 PHE A C 1
ATOM 637 O O . PHE A 1 83 ? 6.509 -6.843 -7.732 1.00 78.75 83 PHE A O 1
ATOM 644 N N . ARG A 1 84 ? 4.739 -5.850 -6.755 1.00 83.81 84 ARG A N 1
ATOM 645 C CA . ARG A 1 84 ? 4.273 -5.115 -7.926 1.00 83.81 84 ARG A CA 1
ATOM 646 C C . ARG A 1 84 ? 4.019 -3.682 -7.497 1.00 83.81 84 ARG A C 1
ATOM 648 O O . ARG A 1 84 ? 3.427 -3.466 -6.448 1.00 83.81 84 ARG A O 1
ATOM 655 N N . LEU A 1 85 ? 4.459 -2.722 -8.296 1.00 84.38 85 LEU A N 1
ATOM 656 C CA . LEU A 1 85 ? 4.180 -1.299 -8.127 1.00 84.38 85 LEU A CA 1
ATOM 657 C C . LEU A 1 85 ? 3.577 -0.789 -9.432 1.00 84.38 85 LEU A C 1
ATOM 659 O O . LEU A 1 85 ? 4.159 -0.978 -10.491 1.00 84.38 85 LEU A O 1
ATOM 663 N N . VAL A 1 86 ? 2.427 -0.142 -9.351 1.00 84.94 86 VAL A N 1
ATOM 664 C CA . VAL A 1 86 ? 1.724 0.517 -10.442 1.00 84.94 86 VAL A CA 1
ATOM 665 C C . VAL A 1 86 ? 1.665 2.000 -10.113 1.00 84.94 86 VAL A C 1
ATOM 667 O O . VAL A 1 86 ? 1.022 2.414 -9.155 1.00 84.94 86 VAL A O 1
ATOM 670 N N . ALA A 1 87 ? 2.352 2.810 -10.902 1.00 84.50 87 ALA A N 1
ATOM 671 C CA . ALA A 1 87 ? 2.315 4.258 -10.787 1.00 84.50 87 ALA A CA 1
ATOM 672 C C . ALA A 1 87 ? 1.350 4.807 -11.837 1.00 84.50 87 ALA A C 1
ATOM 674 O O . ALA A 1 87 ? 1.518 4.485 -13.011 1.00 84.50 87 ALA A O 1
ATOM 675 N N . SER A 1 88 ? 0.370 5.624 -11.452 1.00 84.12 88 SER A N 1
ATOM 676 C CA . SER A 1 88 ? -0.539 6.281 -12.397 1.00 84.12 88 SER A CA 1
ATOM 677 C C . SER A 1 88 ? -0.314 7.779 -12.436 1.00 84.12 88 SER A C 1
ATOM 679 O O . SER A 1 88 ? -0.216 8.425 -11.398 1.00 84.12 88 SER A O 1
ATOM 681 N N . GLY A 1 89 ? -0.250 8.352 -13.634 1.00 79.88 89 GLY A N 1
ATOM 682 C CA . GLY A 1 89 ? 0.002 9.775 -13.827 1.00 79.88 89 GLY A CA 1
ATOM 683 C C . GLY A 1 89 ? 0.042 10.157 -15.299 1.00 79.88 89 GLY A C 1
ATOM 684 O O . GLY A 1 89 ? -0.588 9.530 -16.145 1.00 79.88 89 GLY A O 1
ATOM 685 N N . ARG A 1 90 ? 0.795 11.207 -15.637 1.00 74.12 90 ARG A N 1
ATOM 686 C CA . ARG A 1 90 ? 0.921 11.679 -17.026 1.00 74.12 90 ARG A CA 1
ATOM 687 C C . ARG A 1 90 ? 2.268 11.278 -17.609 1.00 74.12 90 ARG A C 1
ATOM 689 O O . ARG A 1 90 ? 3.239 12.034 -17.549 1.00 74.12 90 ARG A O 1
ATOM 696 N N . PHE A 1 91 ? 2.311 10.105 -18.232 1.00 70.44 91 PHE A N 1
ATOM 697 C CA . PHE A 1 91 ? 3.504 9.608 -18.915 1.00 70.44 91 PHE A CA 1
ATOM 698 C C . PHE A 1 91 ? 3.269 9.571 -20.419 1.00 70.44 91 PHE A C 1
ATOM 700 O O . PHE A 1 91 ? 2.483 8.775 -20.922 1.00 70.44 91 PHE A O 1
ATOM 707 N N . SER A 1 92 ? 3.974 10.424 -21.162 1.00 64.12 92 SER A N 1
ATOM 708 C CA . SER A 1 92 ? 4.046 10.261 -22.615 1.00 64.12 92 SER A CA 1
ATOM 709 C C . SER A 1 92 ? 5.096 9.196 -22.940 1.00 64.12 92 SER A C 1
ATOM 711 O O . SER A 1 92 ? 6.159 9.172 -22.314 1.00 64.12 92 SER A O 1
ATOM 713 N N . LYS A 1 93 ? 4.848 8.348 -23.948 1.00 62.34 93 LYS A N 1
ATOM 714 C CA . LYS A 1 93 ? 5.814 7.315 -24.379 1.00 62.34 93 LYS A CA 1
ATOM 715 C C . LYS A 1 93 ? 7.217 7.885 -24.629 1.00 62.34 93 LYS A C 1
ATOM 717 O O . LYS A 1 93 ? 8.208 7.278 -24.232 1.00 62.34 93 LYS A O 1
ATOM 722 N N . GLY A 1 94 ? 7.298 9.071 -25.240 1.00 64.06 94 GLY A N 1
ATOM 723 C CA . GLY A 1 94 ? 8.567 9.755 -25.504 1.00 64.06 94 GLY A CA 1
ATOM 724 C C . GLY A 1 94 ? 9.268 10.233 -24.230 1.00 64.06 94 GLY A C 1
ATOM 725 O O . GLY A 1 94 ? 10.456 9.984 -24.049 1.00 64.06 94 GLY A O 1
ATOM 726 N N . SER A 1 95 ? 8.539 10.873 -23.310 1.00 66.12 95 SER A N 1
ATOM 727 C CA . SER A 1 95 ? 9.130 11.408 -22.076 1.00 66.12 95 SER A CA 1
ATOM 728 C C . SER A 1 95 ? 9.511 10.332 -21.058 1.00 66.12 95 SER A C 1
ATOM 730 O O . SER A 1 95 ? 10.381 10.583 -20.224 1.00 66.12 95 SER A O 1
ATOM 732 N N . PHE A 1 96 ? 8.876 9.160 -21.118 1.00 67.50 96 PHE A N 1
ATOM 733 C CA . PHE A 1 96 ? 9.203 7.997 -20.297 1.00 67.50 96 PHE A CA 1
ATOM 734 C C . PHE A 1 96 ? 10.467 7.286 -20.788 1.00 67.50 96 PHE A C 1
ATOM 736 O O . PHE A 1 96 ? 11.384 7.061 -20.003 1.00 67.50 96 PHE A O 1
ATOM 743 N N . GLY A 1 97 ? 10.563 7.015 -22.095 1.00 63.78 97 GLY A N 1
ATOM 744 C CA . GLY A 1 97 ? 11.743 6.366 -22.666 1.00 63.78 97 GLY A CA 1
ATOM 745 C C . GLY A 1 97 ? 13.018 7.203 -22.535 1.00 63.78 97 GLY A C 1
ATOM 746 O O . GLY A 1 97 ? 14.086 6.647 -22.296 1.00 63.78 97 GLY A O 1
ATOM 747 N N . VAL A 1 98 ? 12.906 8.535 -22.619 1.00 67.75 98 VAL A N 1
ATOM 748 C CA . VAL A 1 98 ? 14.022 9.456 -22.338 1.00 67.75 98 VAL A CA 1
ATOM 749 C C . VAL A 1 98 ? 14.403 9.424 -20.858 1.00 67.75 98 VAL A C 1
ATOM 751 O O . VAL A 1 98 ? 15.582 9.324 -20.545 1.00 67.75 98 VAL A O 1
ATOM 754 N N . ALA A 1 99 ? 13.429 9.461 -19.943 1.00 66.75 99 ALA A N 1
ATOM 755 C CA . ALA A 1 99 ? 13.703 9.428 -18.507 1.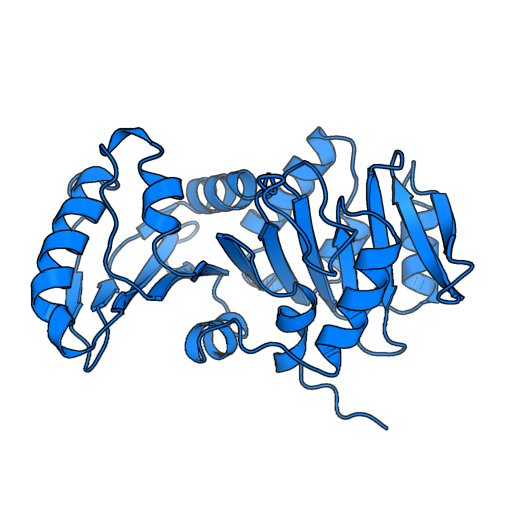00 66.75 99 ALA A CA 1
ATOM 756 C C . ALA A 1 99 ? 14.424 8.138 -18.074 1.00 66.75 99 ALA A C 1
ATOM 758 O O . ALA A 1 99 ? 15.381 8.209 -17.311 1.00 66.75 99 ALA A O 1
ATOM 759 N N . LEU A 1 100 ? 14.010 6.983 -18.607 1.00 67.75 100 LEU A N 1
ATOM 760 C CA . LEU A 1 100 ? 14.664 5.692 -18.359 1.00 67.75 100 LEU A CA 1
ATOM 761 C C . LEU A 1 100 ? 16.020 5.569 -19.037 1.00 67.75 100 LEU A C 1
ATOM 763 O O . LEU A 1 100 ? 16.958 5.101 -18.414 1.00 67.75 100 LEU A O 1
ATOM 767 N N . GLY A 1 101 ? 16.143 6.017 -20.287 1.00 63.78 101 GLY A N 1
ATOM 768 C CA . GLY A 1 101 ? 17.423 5.992 -20.995 1.00 63.78 101 GLY A CA 1
ATOM 769 C C . GLY A 1 101 ? 18.483 6.912 -20.378 1.00 63.78 101 GLY A C 1
ATOM 770 O O . GLY A 1 101 ? 19.671 6.698 -20.597 1.00 63.78 101 GLY A O 1
ATOM 771 N N . MET A 1 102 ? 18.068 7.931 -19.617 1.00 63.69 102 MET A N 1
ATOM 772 C CA . MET A 1 102 ? 18.966 8.807 -18.855 1.00 63.69 102 MET A CA 1
ATOM 773 C C . MET A 1 102 ? 19.268 8.283 -17.444 1.00 63.69 102 MET A C 1
ATOM 775 O O . MET A 1 102 ? 20.287 8.666 -16.873 1.00 63.69 102 MET A O 1
ATOM 779 N N . ALA A 1 103 ? 18.414 7.423 -16.881 1.00 65.12 103 ALA A N 1
ATOM 780 C CA . ALA A 1 103 ? 18.672 6.752 -15.614 1.00 65.12 103 ALA A CA 1
ATOM 781 C C . ALA A 1 103 ? 19.653 5.589 -15.844 1.00 65.12 103 ALA A C 1
ATOM 783 O O . ALA A 1 103 ? 19.386 4.669 -16.616 1.00 65.12 103 ALA A O 1
ATOM 784 N N . SER A 1 104 ? 20.817 5.629 -15.195 1.00 62.09 104 SER A N 1
ATOM 785 C CA . SER A 1 104 ? 21.850 4.600 -15.355 1.00 62.09 104 SER A CA 1
ATOM 786 C C . SER A 1 104 ? 21.332 3.211 -14.967 1.00 62.09 104 SER A C 1
ATOM 788 O O . SER A 1 104 ? 20.724 3.062 -13.910 1.00 62.09 104 SER A O 1
ATOM 790 N N . GLY A 1 105 ? 21.629 2.197 -15.785 1.00 68.88 105 GLY A N 1
ATOM 791 C CA . GLY A 1 105 ? 21.384 0.784 -15.465 1.00 68.88 105 GLY A CA 1
ATOM 792 C C . GLY A 1 105 ? 20.081 0.187 -16.005 1.00 68.88 105 GLY A C 1
ATOM 793 O O . GLY A 1 105 ? 19.869 -1.009 -15.837 1.00 68.88 105 GLY A O 1
ATOM 794 N N . TRP A 1 106 ? 19.229 0.973 -16.674 1.00 76.38 106 TRP A N 1
ATOM 795 C CA . TRP A 1 106 ? 18.024 0.450 -17.323 1.00 76.38 106 TRP A CA 1
ATOM 796 C C . TRP A 1 106 ? 18.288 0.031 -18.773 1.00 76.38 106 TRP A C 1
ATOM 798 O O . TRP A 1 106 ? 18.617 0.855 -19.628 1.00 76.38 106 TRP A O 1
ATOM 808 N N . GLU A 1 107 ? 18.066 -1.243 -19.078 1.00 79.19 107 GLU A N 1
ATOM 809 C CA . GLU A 1 107 ? 18.187 -1.802 -20.423 1.00 79.19 107 GLU A CA 1
ATOM 810 C C . GLU A 1 107 ? 16.816 -1.975 -21.071 1.00 79.19 107 GLU A C 1
ATOM 812 O O . GLU A 1 107 ? 15.917 -2.597 -20.506 1.00 79.19 107 GLU A O 1
ATOM 817 N N . LYS A 1 108 ? 16.640 -1.443 -22.285 1.00 80.38 108 LYS A N 1
ATOM 818 C CA . LYS A 1 108 ? 15.396 -1.615 -23.042 1.00 80.38 108 LYS A CA 1
ATOM 819 C C . LYS A 1 108 ? 15.351 -3.004 -23.683 1.00 80.38 108 LYS A C 1
ATOM 821 O O . LYS A 1 108 ? 16.194 -3.329 -24.516 1.00 80.38 108 LYS A O 1
ATOM 826 N N . ILE A 1 109 ? 14.305 -3.767 -23.386 1.00 78.12 109 ILE A N 1
ATOM 827 C CA . ILE A 1 109 ? 14.008 -5.070 -23.978 1.00 78.12 109 ILE A CA 1
ATOM 828 C C . ILE A 1 109 ? 12.670 -5.003 -24.715 1.00 78.12 109 ILE A C 1
ATOM 830 O O . ILE A 1 109 ? 11.724 -4.342 -24.287 1.00 78.12 109 ILE A O 1
ATOM 834 N N . LYS A 1 110 ? 12.591 -5.707 -25.843 1.00 76.62 110 LYS A N 1
ATOM 835 C CA . LYS A 1 110 ? 11.338 -5.949 -26.554 1.00 76.62 110 LYS A CA 1
ATOM 836 C C . LYS A 1 110 ? 10.931 -7.401 -26.362 1.00 76.62 110 LYS A C 1
ATOM 838 O O . LYS A 1 110 ? 11.649 -8.298 -26.811 1.00 76.62 110 LYS A O 1
ATOM 843 N N . ASP A 1 111 ? 9.798 -7.625 -25.707 1.00 70.12 111 ASP A N 1
ATOM 844 C CA . ASP A 1 111 ? 9.232 -8.961 -25.568 1.00 70.12 111 ASP A CA 1
ATOM 845 C C . ASP A 1 111 ? 8.790 -9.471 -26.947 1.00 70.12 111 ASP A C 1
ATOM 847 O O . ASP A 1 111 ? 8.076 -8.788 -27.687 1.00 70.12 111 ASP A O 1
ATOM 851 N N . LYS A 1 112 ? 9.274 -10.654 -27.335 1.00 72.06 112 LYS A N 1
ATOM 852 C CA . LYS A 1 112 ? 9.008 -11.219 -28.665 1.00 72.06 112 LYS A CA 1
ATOM 853 C C . LYS A 1 112 ? 7.607 -11.818 -28.782 1.00 72.06 112 LYS A C 1
ATOM 855 O O . LYS A 1 112 ? 7.096 -11.870 -29.898 1.00 72.06 112 LYS A O 1
ATOM 860 N N . ASP A 1 113 ? 7.022 -12.252 -27.668 1.00 67.00 113 ASP A N 1
ATOM 861 C CA . ASP A 1 113 ? 5.730 -12.934 -27.627 1.00 67.00 113 ASP A CA 1
ATOM 862 C C . ASP A 1 113 ? 4.589 -11.901 -27.575 1.00 67.00 113 ASP A C 1
ATOM 864 O O . ASP A 1 113 ? 3.630 -11.995 -28.340 1.00 67.00 113 ASP A O 1
ATOM 868 N N . SER A 1 114 ? 4.712 -10.874 -26.727 1.00 64.25 114 SER A N 1
ATOM 869 C CA . SER A 1 114 ? 3.692 -9.828 -26.553 1.00 64.25 114 SER A CA 1
ATOM 870 C C . SER A 1 114 ? 3.924 -8.576 -27.403 1.00 64.25 114 SER A C 1
ATOM 872 O O . SER A 1 114 ? 3.019 -7.757 -27.573 1.00 64.25 114 SER A O 1
ATOM 874 N N . GLY A 1 115 ? 5.134 -8.394 -27.940 1.00 69.81 115 GLY A N 1
ATOM 875 C CA . GLY A 1 115 ? 5.523 -7.193 -28.680 1.00 69.81 115 GLY A CA 1
ATOM 876 C C . GLY A 1 115 ? 5.678 -5.941 -27.808 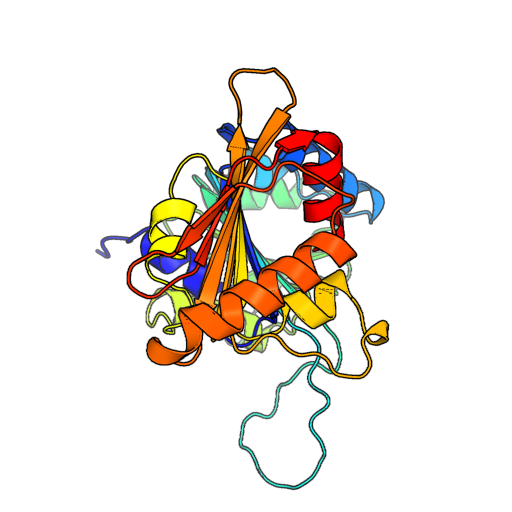1.00 69.81 115 GLY A C 1
ATOM 877 O O . GLY A 1 115 ? 5.889 -4.855 -28.358 1.00 69.81 115 GLY A O 1
ATOM 878 N N . LEU A 1 116 ? 5.568 -6.076 -26.481 1.00 70.38 116 LEU A N 1
ATOM 879 C CA . LEU A 1 116 ? 5.689 -4.985 -25.521 1.00 70.38 116 LEU A CA 1
ATOM 880 C C . LEU A 1 116 ? 7.150 -4.575 -25.326 1.00 70.38 116 LEU A C 1
ATOM 882 O O . LEU A 1 116 ? 8.039 -5.412 -25.163 1.00 70.38 116 LEU A O 1
ATOM 886 N N . ASP A 1 117 ? 7.378 -3.265 -25.288 1.00 73.06 117 ASP A N 1
ATOM 887 C CA . ASP A 1 117 ? 8.650 -2.701 -24.849 1.00 73.06 117 ASP A CA 1
ATOM 888 C C . ASP A 1 117 ? 8.639 -2.586 -23.314 1.00 73.06 117 ASP A C 1
ATOM 890 O O . ASP A 1 117 ? 7.729 -1.991 -22.728 1.00 73.06 117 ASP A O 1
ATOM 894 N N . TYR A 1 118 ? 9.669 -3.111 -22.658 1.00 73.44 118 TYR A N 1
ATOM 895 C CA . TYR A 1 118 ? 9.918 -2.906 -21.234 1.00 73.44 118 TYR A CA 1
ATOM 896 C C . TYR A 1 118 ? 11.390 -2.560 -20.994 1.00 73.44 118 TYR A C 1
ATOM 898 O O . TYR A 1 118 ? 12.238 -2.701 -21.870 1.00 73.44 118 TYR A O 1
ATOM 906 N N . TYR A 1 119 ? 11.688 -2.052 -19.810 1.00 75.69 119 TYR A N 1
ATOM 907 C CA . TYR A 1 119 ? 13.025 -1.729 -19.341 1.00 75.69 119 TYR A CA 1
ATOM 908 C C . TYR A 1 119 ? 13.350 -2.642 -18.170 1.00 75.69 119 TYR A C 1
ATOM 910 O O . TYR A 1 119 ? 12.470 -2.915 -17.357 1.00 75.69 119 TYR A O 1
ATOM 918 N N . THR A 1 120 ? 14.584 -3.121 -18.071 1.00 74.56 120 THR A N 1
ATOM 919 C CA . THR A 1 120 ? 15.026 -3.933 -16.938 1.00 74.56 120 THR A CA 1
ATOM 920 C C . THR A 1 120 ? 16.245 -3.342 -16.252 1.00 74.56 120 THR A C 1
ATOM 922 O O . THR A 1 120 ? 17.079 -2.738 -16.918 1.00 74.56 120 THR A O 1
ATOM 925 N N . PHE A 1 121 ? 16.334 -3.504 -14.935 1.00 71.06 121 PHE A N 1
ATOM 926 C CA . PHE A 1 121 ? 17.503 -3.163 -14.131 1.00 71.06 121 PHE A CA 1
ATOM 927 C C . PHE A 1 121 ? 18.012 -4.443 -13.466 1.00 71.06 121 PHE A C 1
ATOM 929 O O . PHE A 1 121 ? 17.251 -5.114 -12.767 1.00 71.06 121 PHE A O 1
ATOM 936 N N . ASP A 1 122 ? 19.269 -4.792 -13.748 1.00 70.19 122 ASP A N 1
ATOM 937 C CA . ASP A 1 122 ? 19.957 -6.007 -13.274 1.00 70.19 122 ASP A CA 1
ATOM 938 C C . ASP A 1 122 ? 19.217 -7.334 -13.571 1.00 70.19 122 ASP A C 1
ATOM 940 O O . ASP A 1 122 ? 19.374 -8.336 -12.884 1.00 70.19 122 ASP A O 1
ATOM 944 N N . GLY A 1 123 ? 18.334 -7.349 -14.579 1.00 65.88 123 GLY A N 1
ATOM 945 C CA . GLY A 1 123 ? 17.513 -8.513 -14.942 1.00 65.88 123 GLY A CA 1
ATOM 946 C C . GLY A 1 123 ? 16.379 -8.853 -13.960 1.00 65.88 123 GLY A C 1
ATOM 947 O O . GLY A 1 123 ? 15.460 -9.587 -14.333 1.00 65.88 123 GLY A O 1
ATOM 948 N N . GLU A 1 124 ? 16.408 -8.298 -12.747 1.00 67.00 124 GLU A N 1
ATOM 949 C CA . GLU A 1 124 ? 15.427 -8.540 -11.687 1.00 67.00 124 GLU A CA 1
ATOM 950 C C . GLU A 1 124 ? 14.219 -7.613 -11.807 1.00 67.00 124 GLU A C 1
ATOM 952 O O . GLU A 1 124 ? 13.080 -8.071 -11.845 1.00 67.00 124 GLU A O 1
ATOM 957 N N . TYR A 1 125 ? 14.451 -6.305 -11.916 1.00 69.06 125 TYR A N 1
ATOM 958 C CA . TYR A 1 125 ? 13.374 -5.321 -11.948 1.00 69.06 125 TYR A CA 1
ATOM 959 C C . TYR A 1 125 ? 12.948 -5.088 -13.383 1.00 69.06 125 TYR A C 1
ATOM 961 O O . TYR A 1 125 ? 13.789 -4.865 -14.255 1.00 69.06 125 TYR A O 1
ATOM 969 N N . LYS A 1 126 ? 11.643 -5.104 -13.639 1.00 71.19 126 LYS A N 1
ATOM 970 C CA . LYS A 1 126 ? 11.069 -4.830 -14.959 1.00 71.19 126 LYS A CA 1
ATOM 971 C C . LYS A 1 126 ? 10.073 -3.704 -14.862 1.00 71.19 126 LYS A C 1
ATOM 973 O O . LYS A 1 126 ? 9.192 -3.749 -14.015 1.00 71.19 126 LYS A O 1
ATOM 978 N N . ILE A 1 127 ? 10.220 -2.726 -15.745 1.00 69.69 127 ILE A N 1
ATOM 979 C CA . ILE A 1 127 ? 9.388 -1.540 -15.838 1.00 69.69 127 ILE A CA 1
ATOM 980 C C . ILE A 1 127 ? 8.811 -1.410 -17.248 1.00 69.69 127 ILE A C 1
ATOM 982 O O . ILE A 1 127 ? 9.544 -1.430 -18.231 1.00 69.69 127 ILE A O 1
ATOM 986 N N . THR A 1 128 ? 7.504 -1.204 -17.379 1.00 68.69 128 THR A N 1
ATOM 987 C CA . THR A 1 128 ? 6.889 -0.819 -18.661 1.00 68.69 128 THR A CA 1
ATOM 988 C C . THR A 1 128 ? 5.973 0.374 -18.485 1.00 68.69 128 THR A C 1
ATOM 990 O O . THR A 1 128 ? 5.385 0.543 -17.420 1.00 68.69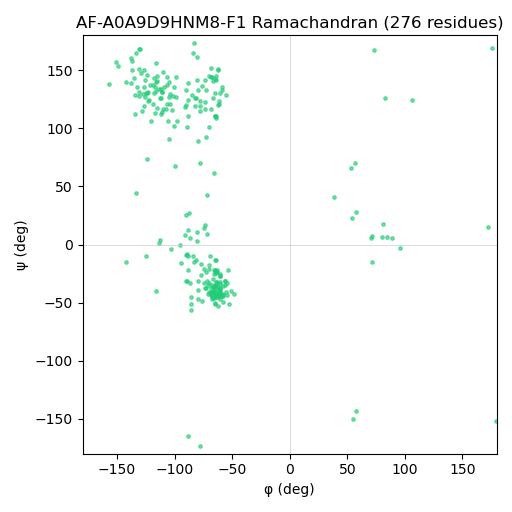 128 THR A O 1
ATOM 993 N N . ALA A 1 129 ? 5.844 1.170 -19.547 1.00 62.19 129 ALA A N 1
ATOM 994 C CA . ALA A 1 129 ? 4.757 2.122 -19.687 1.00 62.19 129 ALA A CA 1
ATOM 995 C C . ALA A 1 129 ? 3.709 1.524 -20.620 1.00 62.19 129 ALA A C 1
ATOM 997 O O . ALA A 1 129 ? 3.891 1.508 -21.843 1.00 62.19 129 ALA A O 1
ATOM 998 N N . THR A 1 130 ? 2.622 1.017 -20.049 1.00 59.62 130 THR A N 1
ATOM 999 C CA . THR A 1 130 ? 1.541 0.407 -20.824 1.00 59.62 130 THR A CA 1
ATOM 1000 C C . THR A 1 130 ? 0.293 1.262 -20.792 1.00 59.62 130 THR A C 1
ATOM 1002 O O . THR A 1 130 ? -0.006 1.929 -19.810 1.00 59.62 130 THR A O 1
ATOM 1005 N N . VAL A 1 131 ? -0.430 1.179 -21.907 1.00 52.62 131 VAL A N 1
ATOM 1006 C CA . VAL A 1 131 ? -1.584 1.978 -22.327 1.00 52.62 131 VAL A CA 1
ATOM 1007 C C . VAL A 1 131 ? -1.198 3.324 -22.983 1.00 52.62 131 VAL A C 1
ATOM 1009 O O . VAL A 1 131 ? -0.395 4.079 -22.435 1.00 52.62 131 VAL A O 1
ATOM 1012 N N . PRO A 1 132 ? -1.690 3.628 -24.207 1.00 43.12 132 PRO A N 1
ATOM 1013 C CA . PRO A 1 132 ? -1.210 4.772 -24.989 1.00 43.12 132 PRO A CA 1
ATOM 1014 C C . PRO A 1 132 ? -1.461 6.159 -24.375 1.00 43.12 132 PRO A C 1
ATOM 1016 O O . PRO A 1 132 ? -0.858 7.113 -24.861 1.00 43.12 132 PRO A O 1
ATOM 1019 N N . GLU A 1 133 ? -2.309 6.288 -23.349 1.00 46.66 133 GLU A N 1
ATOM 1020 C CA . GLU A 1 133 ? -2.781 7.591 -22.845 1.00 46.66 133 GLU A CA 1
ATOM 1021 C C . GLU A 1 133 ? -2.933 7.674 -21.306 1.00 46.66 133 GLU A C 1
ATOM 1023 O O . GLU A 1 133 ? -2.952 8.782 -20.773 1.00 46.66 133 GLU A O 1
ATOM 1028 N N . SER A 1 134 ? -2.937 6.549 -20.574 1.00 46.75 134 SER A N 1
ATOM 1029 C CA . SER A 1 134 ? -3.239 6.500 -19.122 1.00 46.75 134 SER A CA 1
ATOM 1030 C C . SER A 1 134 ? -2.039 6.667 -18.196 1.00 46.75 134 SER A C 1
ATOM 1032 O O . SER A 1 134 ? -2.211 6.752 -16.983 1.00 46.75 134 SER A O 1
ATOM 1034 N N . GLY A 1 135 ? -0.825 6.673 -18.748 1.00 54.28 135 GLY A N 1
ATOM 1035 C CA . GLY A 1 135 ? 0.389 6.884 -17.980 1.00 54.28 135 GLY A CA 1
ATOM 1036 C C . GLY A 1 135 ? 0.535 5.934 -16.785 1.00 54.28 135 GLY A C 1
ATOM 1037 O O . GLY A 1 135 ? 0.525 6.366 -15.633 1.00 54.28 135 GLY A O 1
ATOM 1038 N N . LEU A 1 136 ? 0.686 4.644 -17.075 1.00 58.91 136 LEU A N 1
ATOM 1039 C CA . LEU A 1 136 ? 0.869 3.610 -16.063 1.00 58.91 136 LEU A CA 1
ATOM 1040 C C . LEU A 1 136 ? 2.280 3.050 -16.122 1.00 58.91 136 LEU A C 1
ATOM 1042 O O . LEU A 1 136 ? 2.736 2.687 -17.202 1.00 58.91 136 LEU A O 1
ATOM 1046 N N . ILE A 1 137 ? 2.946 2.953 -14.976 1.00 63.16 137 ILE A N 1
ATOM 1047 C CA . ILE A 1 137 ? 4.258 2.317 -14.843 1.00 63.16 137 ILE A CA 1
ATOM 1048 C C . ILE A 1 137 ? 4.115 1.099 -13.960 1.00 63.16 137 ILE A C 1
ATOM 1050 O O . ILE A 1 137 ? 3.802 1.255 -12.787 1.00 63.16 137 ILE A O 1
ATOM 1054 N N . ILE A 1 138 ? 4.386 -0.085 -14.500 1.00 64.38 138 ILE A N 1
ATOM 1055 C CA . ILE A 1 138 ? 4.377 -1.328 -13.724 1.00 64.38 138 ILE A CA 1
ATOM 1056 C C . ILE A 1 138 ? 5.821 -1.712 -13.433 1.00 64.38 138 ILE A C 1
ATOM 1058 O O . ILE A 1 138 ? 6.540 -2.002 -14.382 1.00 64.38 138 ILE A O 1
ATOM 1062 N N . ALA A 1 139 ? 6.234 -1.720 -12.166 1.00 66.25 139 ALA A N 1
ATOM 1063 C CA . ALA A 1 139 ? 7.497 -2.286 -11.707 1.00 66.25 139 ALA A CA 1
ATOM 1064 C C . ALA A 1 139 ? 7.248 -3.636 -11.022 1.00 66.25 139 ALA A C 1
ATOM 1066 O O . ALA A 1 139 ? 6.393 -3.727 -10.141 1.00 66.25 139 ALA A O 1
ATOM 1067 N N . SER A 1 140 ? 7.974 -4.682 -11.413 1.00 68.06 140 SER A N 1
ATOM 1068 C CA . SER A 1 140 ? 7.874 -5.996 -10.769 1.00 68.06 140 SER A CA 1
ATOM 1069 C C . SER A 1 140 ? 9.192 -6.763 -10.815 1.00 68.06 140 SER A C 1
ATOM 1071 O O . SER A 1 140 ? 9.988 -6.559 -11.733 1.00 68.06 140 SER A O 1
ATOM 1073 N N . THR A 1 141 ? 9.388 -7.655 -9.841 1.00 68.50 141 THR A N 1
ATOM 1074 C CA . THR A 1 141 ? 10.473 -8.652 -9.810 1.00 68.50 141 THR A CA 1
ATOM 1075 C C . THR A 1 141 ? 10.089 -9.991 -10.459 1.00 68.50 141 THR A C 1
ATOM 1077 O O . THR A 1 141 ? 10.821 -10.973 -10.369 1.00 68.50 141 THR A O 1
ATOM 1080 N N . GLU A 1 142 ? 8.923 -10.060 -11.107 1.00 63.84 142 GLU A N 1
ATOM 1081 C CA . GLU A 1 142 ? 8.379 -11.275 -11.721 1.00 63.84 142 GLU A CA 1
ATOM 1082 C C . GLU A 1 142 ? 8.993 -11.594 -13.106 1.00 63.84 142 GLU A C 1
ATOM 1084 O O . GLU A 1 142 ? 9.567 -10.743 -13.798 1.00 63.84 142 GLU A O 1
ATOM 1089 N N . GLU A 1 143 ? 8.856 -12.841 -13.569 1.00 58.47 143 GLU A N 1
ATOM 1090 C CA . GLU A 1 143 ? 9.220 -13.245 -14.934 1.00 58.47 143 GLU A CA 1
ATOM 1091 C C . GLU A 1 143 ? 8.392 -12.507 -16.016 1.00 58.47 143 GLU A C 1
ATOM 1093 O O . GLU A 1 143 ? 7.247 -12.111 -15.801 1.00 58.47 143 GLU A O 1
ATOM 1098 N N . SER A 1 144 ? 8.956 -12.307 -17.220 1.00 50.50 144 SER A N 1
ATOM 1099 C CA . SER A 1 144 ? 8.375 -11.404 -18.243 1.00 50.50 144 SER A CA 1
ATOM 1100 C C . SER A 1 144 ? 7.016 -11.860 -18.798 1.00 50.50 144 SER A C 1
ATOM 1102 O O . SER A 1 144 ? 6.216 -11.033 -19.236 1.00 50.50 144 SER A O 1
ATOM 1104 N N . ARG A 1 145 ? 6.717 -13.165 -18.758 1.00 49.62 145 ARG A N 1
ATOM 1105 C CA . ARG A 1 145 ? 5.443 -13.712 -19.254 1.00 49.62 145 ARG A CA 1
ATOM 1106 C C . ARG A 1 145 ? 4.258 -13.391 -18.349 1.00 49.62 145 ARG A C 1
ATOM 1108 O O . ARG A 1 145 ? 3.188 -13.079 -18.861 1.00 49.62 145 ARG A O 1
ATOM 1115 N N . ALA A 1 146 ? 4.447 -13.404 -17.031 1.00 59.84 146 ALA A N 1
ATOM 1116 C CA . ALA A 1 146 ? 3.390 -13.037 -16.090 1.00 59.84 146 ALA A CA 1
ATOM 1117 C C . ALA A 1 146 ? 3.101 -11.527 -16.111 1.00 59.84 146 ALA A C 1
ATOM 1119 O O . ALA A 1 146 ? 1.953 -11.103 -16.002 1.00 59.84 146 ALA A O 1
ATOM 1120 N N . PHE A 1 147 ? 4.128 -10.724 -16.394 1.00 61.56 147 PHE A N 1
ATOM 1121 C CA . PHE A 1 147 ? 4.035 -9.274 -16.529 1.00 61.56 147 PHE A CA 1
ATOM 1122 C C . PHE A 1 147 ? 3.087 -8.808 -17.653 1.00 61.56 147 PHE A C 1
ATOM 1124 O O . PHE A 1 147 ? 2.386 -7.812 -17.495 1.00 61.56 147 PHE A O 1
ATOM 1131 N N . THR A 1 148 ? 3.000 -9.547 -18.768 1.00 63.44 148 THR A N 1
ATOM 1132 C CA . THR A 1 148 ? 2.037 -9.242 -19.850 1.00 63.44 148 THR A CA 1
ATOM 1133 C C . THR A 1 148 ? 0.589 -9.482 -19.399 1.00 63.44 148 THR A C 1
ATOM 1135 O O . THR A 1 148 ? -0.292 -8.685 -19.720 1.00 63.44 148 THR A O 1
ATOM 1138 N N . GLY A 1 149 ? 0.347 -10.526 -18.597 1.00 67.12 149 GLY A N 1
ATOM 1139 C CA . GLY A 1 149 ? -0.975 -10.834 -18.037 1.00 67.12 149 GLY A CA 1
ATOM 1140 C C . GLY A 1 149 ? -1.500 -9.772 -17.062 1.00 67.12 149 GLY A C 1
ATOM 1141 O O . GLY A 1 149 ? -2.707 -9.626 -16.903 1.00 67.12 149 GLY A O 1
ATOM 1142 N N . LEU A 1 150 ? -0.624 -8.954 -16.464 1.00 72.00 150 LEU A N 1
ATOM 1143 C CA . LEU A 1 150 ? -1.038 -7.850 -15.583 1.00 72.00 150 LEU A CA 1
ATOM 1144 C C . LEU A 1 150 ? -1.845 -6.779 -16.318 1.00 72.00 150 LEU A C 1
ATOM 1146 O O . LEU A 1 150 ? -2.746 -6.171 -15.745 1.00 72.00 150 LEU A O 1
ATOM 1150 N N . ILE A 1 151 ? -1.556 -6.568 -17.602 1.00 70.38 151 ILE A N 1
ATOM 1151 C CA . ILE A 1 151 ? -2.299 -5.616 -18.432 1.00 70.38 151 ILE A CA 1
ATOM 1152 C C . ILE A 1 151 ? -3.711 -6.141 -18.700 1.00 70.38 151 ILE A C 1
ATOM 1154 O O . ILE A 1 151 ? -4.652 -5.356 -18.772 1.00 70.38 151 ILE A O 1
ATOM 1158 N N . GLU A 1 152 ? -3.893 -7.458 -18.815 1.00 70.44 152 GLU A N 1
ATOM 1159 C CA . GLU A 1 152 ? -5.220 -8.049 -19.014 1.00 70.44 152 GLU A CA 1
ATOM 1160 C C . GLU A 1 152 ? -6.140 -7.788 -17.817 1.00 70.44 152 GLU A C 1
ATOM 1162 O O . GLU A 1 152 ? -7.331 -7.545 -18.016 1.00 70.44 152 GLU A O 1
ATOM 1167 N N . ASN A 1 153 ? -5.589 -7.716 -16.599 1.00 75.12 153 ASN A N 1
ATOM 1168 C CA . ASN A 1 153 ? -6.347 -7.355 -15.398 1.00 75.12 153 ASN A CA 1
ATOM 1169 C C . ASN A 1 153 ? -6.883 -5.916 -15.433 1.00 75.12 153 ASN A C 1
ATOM 1171 O O . ASN A 1 153 ? -7.861 -5.617 -14.759 1.00 75.12 153 ASN A O 1
ATOM 1175 N N . TYR A 1 154 ? -6.291 -5.011 -16.220 1.00 73.19 154 TYR A N 1
ATOM 1176 C CA . TYR A 1 154 ? -6.865 -3.674 -16.414 1.00 73.19 154 TYR A CA 1
ATOM 1177 C C . TYR A 1 154 ? -8.218 -3.738 -17.141 1.00 73.19 154 TYR A C 1
ATOM 1179 O O . TYR A 1 154 ? -9.135 -2.959 -16.864 1.00 73.19 154 TYR A O 1
ATOM 1187 N N . PHE A 1 155 ? -8.337 -4.672 -18.088 1.00 71.38 155 PHE A N 1
ATOM 1188 C CA . PHE A 1 155 ? -9.531 -4.860 -18.911 1.00 71.38 155 PHE A CA 1
ATOM 1189 C C . PHE A 1 155 ? -10.537 -5.820 -18.276 1.00 71.38 155 PHE A C 1
ATOM 1191 O O . PHE A 1 155 ? -11.739 -5.649 -18.465 1.00 71.38 155 PHE A O 1
ATOM 1198 N N . ASN A 1 156 ? -10.048 -6.797 -17.515 1.00 72.94 156 ASN A N 1
ATOM 1199 C CA . ASN A 1 156 ? -10.842 -7.779 -16.791 1.00 72.94 156 ASN A CA 1
ATOM 1200 C C . ASN A 1 156 ? -10.462 -7.727 -15.305 1.00 72.94 156 ASN A C 1
ATOM 1202 O O . ASN A 1 156 ? -9.736 -8.608 -14.838 1.00 72.94 156 ASN A O 1
ATOM 1206 N N . PRO A 1 157 ? -10.890 -6.679 -14.576 1.00 71.44 157 PRO A N 1
ATOM 1207 C CA . PRO A 1 157 ? -10.478 -6.471 -13.198 1.00 71.44 157 PRO A CA 1
ATOM 1208 C C . PRO A 1 157 ? -10.945 -7.632 -12.314 1.00 71.44 157 PRO A C 1
ATOM 1210 O O . PRO A 1 157 ? -12.149 -7.884 -12.229 1.00 71.44 157 PRO A O 1
ATOM 1213 N N . PRO A 1 158 ? -10.025 -8.357 -11.657 1.00 69.56 158 PRO A N 1
ATOM 1214 C CA . PRO A 1 158 ? -10.402 -9.306 -10.619 1.00 69.56 158 PRO A CA 1
ATOM 1215 C C . PRO A 1 158 ? -11.051 -8.583 -9.429 1.00 69.56 158 PRO A C 1
ATOM 1217 O O . PRO A 1 158 ? -10.651 -7.475 -9.060 1.00 69.56 158 PRO A O 1
ATOM 1220 N N . ASP A 1 159 ? -12.025 -9.241 -8.804 1.00 71.75 159 ASP A N 1
ATOM 1221 C CA . ASP A 1 159 ? -12.683 -8.765 -7.584 1.00 71.75 159 ASP A CA 1
ATOM 1222 C C . ASP A 1 159 ? -11.790 -9.069 -6.369 1.00 71.75 159 ASP A C 1
ATOM 1224 O O . ASP A 1 159 ? -11.803 -10.173 -5.823 1.00 71.75 159 ASP A O 1
ATOM 1228 N N . ILE A 1 160 ? -10.899 -8.129 -6.041 1.00 69.62 160 ILE A N 1
ATOM 1229 C CA . ILE A 1 160 ? -9.856 -8.300 -5.009 1.00 69.62 160 ILE A CA 1
ATOM 1230 C C . ILE A 1 160 ? -10.056 -7.336 -3.845 1.00 69.62 160 ILE A C 1
ATOM 1232 O O . ILE A 1 160 ? -9.795 -7.675 -2.691 1.00 69.62 160 ILE A O 1
ATOM 1236 N N . PHE A 1 161 ? -10.436 -6.102 -4.159 1.00 75.38 161 PHE A N 1
ATOM 1237 C CA . PHE A 1 161 ? -10.411 -4.995 -3.219 1.00 75.38 161 PHE A CA 1
ATOM 1238 C C . PHE A 1 161 ? -11.795 -4.765 -2.639 1.00 75.38 161 PHE A C 1
ATOM 1240 O O . PHE A 1 161 ? -12.797 -4.855 -3.346 1.00 75.38 161 PHE A O 1
ATOM 1247 N N . SER A 1 162 ? -11.857 -4.391 -1.362 1.00 73.12 162 SER A N 1
ATOM 1248 C CA . SER A 1 162 ? -13.120 -3.908 -0.823 1.00 73.12 162 SER A CA 1
ATOM 1249 C C . SER A 1 162 ? -13.550 -2.624 -1.562 1.00 73.12 162 SER A C 1
ATOM 1251 O O . SER A 1 162 ? -12.695 -1.818 -1.956 1.00 73.12 162 SER A O 1
ATOM 1253 N N . PRO A 1 163 ? -14.864 -2.366 -1.686 1.00 69.44 163 PRO A N 1
ATOM 1254 C CA . PRO A 1 163 ? -15.358 -1.130 -2.282 1.00 69.44 163 PRO A CA 1
ATOM 1255 C C . PRO A 1 163 ? -14.828 0.139 -1.601 1.00 69.44 163 PRO A C 1
ATOM 1257 O O . PRO A 1 163 ? -14.582 1.129 -2.283 1.00 69.44 163 PRO A O 1
ATOM 1260 N N . LEU A 1 164 ? -14.625 0.122 -0.276 1.00 72.25 164 LEU A N 1
ATOM 1261 C CA . LEU A 1 164 ? -14.107 1.288 0.446 1.00 72.25 164 LEU A CA 1
ATOM 1262 C C . LEU A 1 164 ? -12.621 1.507 0.182 1.00 72.25 164 LEU A C 1
ATOM 1264 O O . LEU A 1 164 ? -12.233 2.650 -0.007 1.00 72.25 164 LEU A O 1
ATOM 1268 N N . PHE A 1 165 ? -11.810 0.453 0.069 1.00 80.31 165 PHE A N 1
ATOM 1269 C CA . PHE A 1 165 ? -10.400 0.614 -0.293 1.00 80.31 165 PHE A CA 1
ATOM 1270 C C . PHE A 1 165 ? -10.238 1.240 -1.684 1.00 80.31 165 PHE A C 1
ATOM 1272 O O . PHE A 1 165 ? -9.372 2.087 -1.883 1.00 80.31 165 PHE A O 1
ATOM 1279 N N . LEU A 1 166 ? -11.113 0.888 -2.631 1.00 74.06 166 LEU A N 1
ATOM 1280 C CA . LEU A 1 166 ? -11.135 1.505 -3.960 1.00 74.06 166 LEU A CA 1
ATOM 1281 C C . LEU A 1 166 ? -11.649 2.952 -3.941 1.00 74.06 166 LEU A C 1
ATOM 1283 O O . LEU A 1 166 ? -11.180 3.763 -4.729 1.00 74.06 166 LEU A O 1
ATOM 1287 N N . GLN A 1 167 ? -12.605 3.288 -3.071 1.00 68.88 167 GLN A N 1
ATOM 1288 C CA . GLN A 1 167 ? -13.173 4.641 -2.986 1.00 68.88 167 GLN A CA 1
ATOM 1289 C C . GLN A 1 167 ? -12.281 5.611 -2.197 1.00 68.88 167 GLN A C 1
ATOM 1291 O O . GLN A 1 167 ? -12.026 6.725 -2.648 1.00 68.88 167 GLN A O 1
ATOM 1296 N N . GLU A 1 168 ? -11.796 5.191 -1.029 1.00 62.44 168 GLU A N 1
ATOM 1297 C CA . GLU A 1 168 ? -10.948 5.980 -0.126 1.00 62.44 168 GLU A CA 1
ATOM 1298 C C . GLU A 1 168 ? -9.486 5.998 -0.585 1.00 62.44 168 GLU A C 1
ATOM 1300 O O . GLU A 1 168 ? -8.815 7.017 -0.437 1.00 62.44 168 GLU A O 1
ATOM 1305 N N . GLY A 1 169 ? -9.015 4.925 -1.234 1.00 55.66 169 GLY A N 1
ATOM 1306 C CA . GLY A 1 169 ? -7.736 4.881 -1.952 1.00 55.66 169 GLY A CA 1
ATOM 1307 C C . GLY A 1 169 ? -7.735 5.687 -3.258 1.00 55.66 169 GLY A C 1
ATOM 1308 O O . GLY A 1 169 ? -6.823 5.578 -4.058 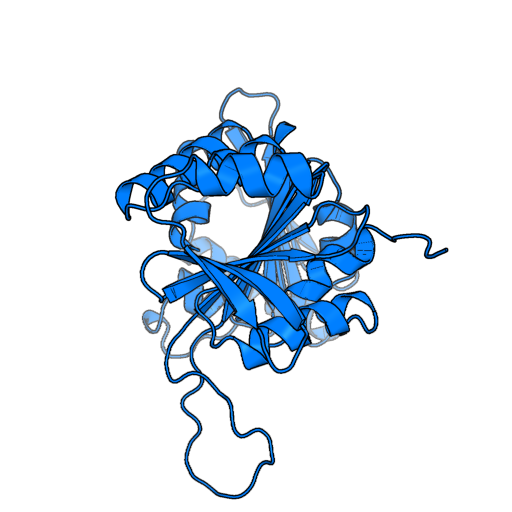1.00 55.66 169 GLY A O 1
ATOM 1309 N N . ILE A 1 170 ? -8.768 6.480 -3.533 1.00 58.69 170 ILE A N 1
ATOM 1310 C CA . ILE A 1 170 ? -8.744 7.524 -4.572 1.00 58.69 170 ILE A CA 1
ATOM 1311 C C . ILE A 1 170 ? -8.843 8.926 -3.919 1.00 58.69 170 ILE A C 1
ATOM 1313 O O . ILE A 1 170 ? -8.838 9.949 -4.604 1.00 58.69 170 ILE A O 1
ATOM 1317 N N . GLY A 1 171 ? -8.903 8.995 -2.583 1.00 71.50 171 GLY A N 1
ATOM 1318 C CA . GLY A 1 171 ? -8.857 10.232 -1.802 1.00 71.50 171 GLY A CA 1
ATOM 1319 C C . GLY A 1 171 ? -7.434 10.679 -1.434 1.00 71.50 171 GLY A C 1
ATOM 1320 O O . GLY A 1 171 ? -6.447 10.182 -1.962 1.00 71.50 171 GLY A O 1
ATOM 1321 N N . ASP A 1 172 ? -7.326 11.609 -0.480 1.00 85.19 172 ASP A N 1
ATOM 1322 C CA . ASP A 1 172 ? -6.057 12.171 0.030 1.00 85.19 172 ASP A CA 1
ATOM 1323 C C . ASP A 1 172 ? -5.445 11.357 1.191 1.00 85.19 172 ASP A C 1
ATOM 1325 O O . ASP A 1 172 ? -4.793 11.910 2.077 1.00 85.19 172 ASP A O 1
ATOM 1329 N N . SER A 1 173 ? -5.718 10.052 1.254 1.00 91.69 173 SER A N 1
ATOM 1330 C CA . SER A 1 173 ? -5.227 9.175 2.327 1.00 91.69 173 SER A CA 1
ATOM 1331 C C . SER A 1 173 ? -4.277 8.130 1.764 1.00 91.69 173 SER A C 1
ATOM 1333 O O . SER A 1 173 ? -4.529 7.589 0.693 1.00 91.69 173 SER A O 1
ATOM 1335 N N . ILE A 1 174 ? -3.250 7.753 2.526 1.00 92.88 174 ILE A N 1
ATOM 1336 C CA . ILE A 1 174 ? -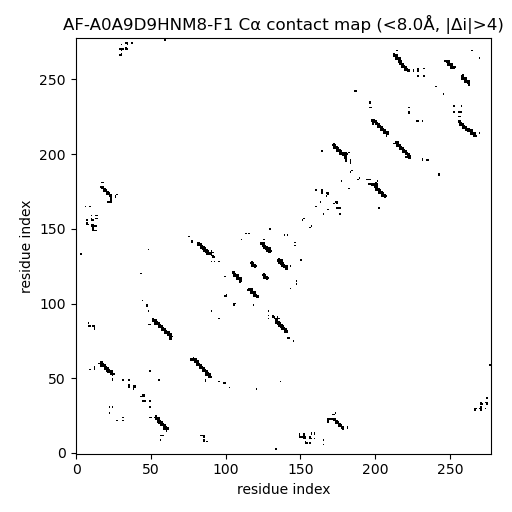2.543 6.492 2.265 1.00 92.88 174 ILE A CA 1
ATOM 1337 C C . ILE A 1 174 ? -3.459 5.362 2.720 1.00 92.88 174 ILE A C 1
ATOM 1339 O O . ILE A 1 174 ? -3.853 5.333 3.887 1.00 92.88 174 ILE A O 1
ATOM 1343 N N . GLY A 1 175 ? -3.786 4.439 1.821 1.00 92.81 175 GLY A N 1
ATOM 1344 C CA . GLY A 1 175 ? -4.588 3.257 2.120 1.00 92.81 175 GLY A CA 1
ATOM 1345 C C . GLY A 1 175 ? -3.729 2.000 2.138 1.00 92.81 175 GLY A C 1
ATOM 1346 O O . GLY A 1 175 ? -2.917 1.790 1.245 1.00 92.81 175 GLY A O 1
ATOM 1347 N N . ILE A 1 176 ? -3.937 1.122 3.113 1.00 92.19 176 ILE A N 1
ATOM 1348 C CA . ILE A 1 176 ? -3.301 -0.196 3.189 1.00 92.19 176 ILE A CA 1
ATOM 1349 C C . ILE A 1 176 ? -4.383 -1.250 3.379 1.00 92.19 176 ILE A C 1
ATOM 1351 O O . ILE A 1 176 ? -5.212 -1.117 4.274 1.00 92.19 176 ILE A O 1
ATOM 1355 N N . PHE A 1 177 ? -4.367 -2.305 2.570 1.00 92.12 177 PHE A N 1
ATOM 1356 C CA . PHE A 1 177 ? -5.311 -3.413 2.651 1.00 92.12 177 PHE A CA 1
ATOM 1357 C C . PHE A 1 177 ? -4.587 -4.742 2.848 1.00 92.12 177 PHE A C 1
ATOM 1359 O O . PHE A 1 177 ? -3.742 -5.136 2.045 1.00 92.12 177 PHE A O 1
ATOM 1366 N N . PHE A 1 178 ? -4.964 -5.451 3.906 1.00 90.94 178 PHE A N 1
ATOM 1367 C CA . PHE A 1 178 ? -4.572 -6.824 4.188 1.00 90.94 178 PHE A CA 1
ATOM 1368 C C . PHE A 1 178 ? -5.769 -7.739 3.907 1.00 90.94 178 PHE A C 1
ATOM 1370 O O . PHE A 1 178 ? -6.704 -7.746 4.709 1.00 90.94 178 PHE A O 1
ATOM 1377 N N . PRO A 1 179 ? -5.771 -8.524 2.817 1.00 88.19 179 PRO A N 1
ATOM 1378 C CA . PRO A 1 179 ? -6.816 -9.513 2.584 1.00 88.19 179 PRO A CA 1
ATOM 1379 C C . PRO A 1 179 ? -6.744 -10.633 3.622 1.00 88.19 179 PRO A C 1
ATOM 1381 O O . PRO A 1 179 ? -5.654 -11.097 3.973 1.00 88.19 179 PRO A O 1
ATOM 1384 N N . GLY A 1 180 ? -7.901 -11.098 4.079 1.00 86.25 180 GLY A N 1
ATOM 1385 C CA . GLY A 1 180 ? -8.029 -12.121 5.109 1.00 86.25 180 GLY A CA 1
ATOM 1386 C C . GLY A 1 180 ? -7.339 -11.740 6.422 1.00 86.25 180 GLY A C 1
ATOM 1387 O O . GLY A 1 180 ? -7.283 -10.581 6.831 1.00 86.25 180 GLY A O 1
ATOM 1388 N N . ASP A 1 181 ? -6.744 -12.738 7.070 1.00 81.00 181 ASP A N 1
ATOM 1389 C CA . ASP A 1 181 ? -6.056 -12.618 8.358 1.00 81.00 181 ASP A CA 1
ATOM 1390 C C . ASP A 1 181 ? -4.566 -12.243 8.239 1.00 81.00 181 ASP A C 1
AT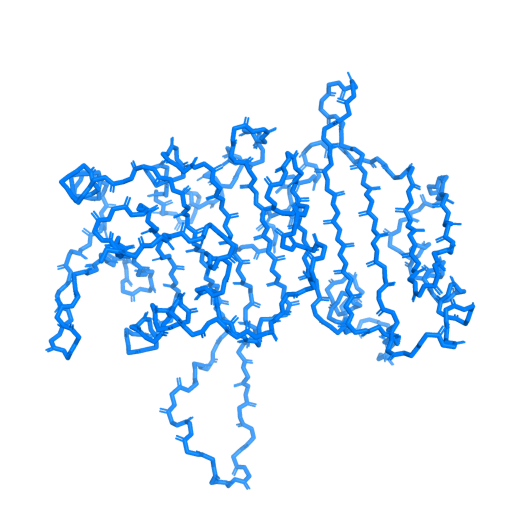OM 1392 O O . ASP A 1 181 ? -3.815 -12.312 9.219 1.00 81.00 181 ASP A O 1
ATOM 1396 N N . ASN A 1 182 ? -4.111 -11.827 7.051 1.00 82.12 182 ASN A N 1
ATOM 1397 C CA . ASN A 1 182 ? -2.696 -11.571 6.777 1.00 82.12 182 ASN A CA 1
ATOM 1398 C C . ASN A 1 182 ? -2.086 -10.481 7.673 1.00 82.12 182 ASN A C 1
ATOM 1400 O O . ASN A 1 182 ? -0.896 -10.550 7.988 1.00 82.12 182 ASN A O 1
ATOM 1404 N N . ILE A 1 183 ? -2.892 -9.536 8.168 1.00 82.00 183 ILE A N 1
ATOM 1405 C CA . ILE A 1 183 ? -2.443 -8.521 9.130 1.00 82.00 183 ILE A CA 1
ATOM 1406 C C . ILE A 1 183 ? -1.870 -9.140 10.413 1.00 82.00 183 ILE A C 1
ATOM 1408 O O . ILE A 1 183 ? -0.902 -8.631 10.977 1.00 82.00 183 ILE A O 1
ATOM 1412 N N . THR A 1 184 ? -2.432 -10.261 10.879 1.00 76.88 184 THR A N 1
ATOM 1413 C CA . THR A 1 184 ? -1.985 -10.902 12.118 1.00 76.88 184 THR A CA 1
ATOM 1414 C C . THR A 1 184 ? -0.587 -11.484 11.942 1.00 76.88 184 THR A C 1
ATOM 1416 O O . THR A 1 184 ? 0.267 -11.298 12.807 1.00 76.88 184 THR A O 1
ATOM 1419 N N . ARG A 1 185 ? -0.321 -12.102 10.784 1.00 74.88 185 ARG A N 1
ATOM 1420 C CA . ARG A 1 185 ? 1.019 -12.579 10.415 1.00 74.88 185 ARG A CA 1
ATOM 1421 C C . ARG A 1 185 ? 2.007 -11.430 10.247 1.00 74.88 185 ARG A C 1
ATOM 1423 O O . ARG A 1 185 ? 3.156 -11.577 10.641 1.00 74.88 185 ARG A O 1
ATOM 1430 N N . PHE A 1 186 ? 1.566 -10.306 9.684 1.00 74.94 186 PHE A N 1
ATOM 1431 C CA . PHE A 1 186 ? 2.422 -9.143 9.463 1.00 74.94 186 PHE A CA 1
ATOM 1432 C C . PHE A 1 186 ? 2.899 -8.516 10.783 1.00 74.94 186 PHE A C 1
ATOM 1434 O O . PHE A 1 186 ? 4.097 -8.338 10.972 1.00 74.94 186 PHE A O 1
ATOM 1441 N N . PHE A 1 187 ? 1.990 -8.231 11.723 1.00 72.81 187 PHE A N 1
ATOM 1442 C CA . PHE A 1 187 ? 2.345 -7.521 12.961 1.00 72.81 187 PHE A CA 1
ATOM 1443 C C . PHE A 1 187 ? 2.847 -8.416 14.095 1.00 72.81 187 PHE A C 1
ATOM 1445 O O . PHE A 1 187 ? 3.671 -7.979 14.893 1.00 72.81 187 PHE A O 1
ATOM 1452 N N . LEU A 1 188 ? 2.349 -9.649 14.208 1.00 66.62 188 LEU A N 1
ATOM 1453 C CA . LEU A 1 188 ? 2.731 -10.554 15.300 1.00 66.62 188 LEU A CA 1
ATOM 1454 C C . LEU A 1 188 ? 3.728 -11.630 14.856 1.00 66.62 188 LEU A C 1
ATOM 1456 O O . LEU A 1 188 ? 4.184 -12.428 15.678 1.00 66.62 188 LEU A O 1
ATOM 1460 N N . GLY A 1 189 ? 4.075 -11.679 13.567 1.00 64.88 189 GLY A N 1
ATOM 1461 C CA . GLY A 1 189 ? 4.880 -12.758 13.006 1.00 64.88 189 GLY A CA 1
ATOM 1462 C C . GLY A 1 189 ? 4.268 -14.135 13.292 1.00 64.88 189 GLY A C 1
ATOM 1463 O O . GLY A 1 189 ? 3.063 -14.292 13.492 1.00 64.88 189 GLY A O 1
ATOM 1464 N N . ASN A 1 190 ? 5.125 -15.151 13.394 1.00 56.00 190 ASN A N 1
ATOM 1465 C CA . ASN A 1 190 ? 4.734 -16.485 13.868 1.00 56.00 190 ASN A CA 1
ATOM 1466 C C . ASN A 1 190 ? 4.652 -16.578 15.409 1.00 56.00 190 ASN A C 1
ATOM 1468 O O . ASN A 1 190 ? 4.422 -17.662 15.945 1.00 56.00 190 ASN A O 1
ATOM 1472 N N . LEU A 1 191 ? 4.863 -15.471 16.137 1.00 49.69 191 LEU A N 1
ATOM 1473 C CA . LEU A 1 191 ? 5.061 -15.476 17.593 1.00 49.69 191 LEU A CA 1
ATOM 1474 C C . LEU A 1 191 ? 3.765 -15.728 18.377 1.00 49.69 191 LEU A C 1
ATOM 1476 O O . LEU A 1 191 ? 3.819 -16.183 19.515 1.00 49.69 191 LEU A O 1
ATOM 1480 N N . ALA A 1 192 ? 2.596 -15.495 17.773 1.00 54.53 192 ALA A N 1
ATOM 1481 C CA . ALA A 1 192 ? 1.299 -15.632 18.437 1.00 54.53 192 ALA A CA 1
ATOM 1482 C C . ALA A 1 192 ? 0.671 -17.038 18.332 1.00 54.53 192 ALA A C 1
ATOM 1484 O O . ALA A 1 192 ? -0.550 -17.163 18.365 1.00 54.53 192 ALA A O 1
ATOM 1485 N N . GLY A 1 193 ? 1.467 -18.103 18.160 1.00 55.62 193 GLY A N 1
ATOM 1486 C CA . GLY A 1 193 ? 0.975 -19.490 18.236 1.00 55.62 193 GLY A CA 1
ATOM 1487 C C . GLY A 1 193 ? -0.159 -19.835 17.259 1.00 55.62 193 GLY A C 1
ATOM 1488 O O . GLY A 1 193 ? -0.995 -20.680 17.566 1.00 55.62 193 GLY A O 1
ATOM 1489 N N . GLY A 1 194 ? -0.223 -19.162 16.106 1.00 65.69 194 GLY A N 1
ATOM 1490 C CA . GLY A 1 194 ? -1.305 -19.344 15.136 1.00 65.69 194 GLY A CA 1
ATOM 1491 C C . GLY A 1 194 ? -2.594 -18.584 15.462 1.00 65.69 194 GLY A C 1
ATOM 1492 O O . GLY A 1 194 ? -3.635 -18.916 14.901 1.00 65.69 194 GLY A O 1
ATOM 1493 N N . PHE A 1 195 ? -2.551 -17.571 16.337 1.00 73.19 195 PHE A N 1
ATOM 1494 C CA . PHE A 1 195 ? -3.653 -16.623 16.490 1.00 73.19 195 PHE A CA 1
ATOM 1495 C C . PHE A 1 195 ? -3.984 -15.994 15.133 1.00 73.19 195 PHE A C 1
ATOM 1497 O O . PHE A 1 195 ? -3.096 -15.508 14.433 1.00 73.19 195 PHE A O 1
ATOM 1504 N N . LYS A 1 196 ? -5.265 -16.026 14.767 1.00 81.00 196 LYS A N 1
ATOM 1505 C CA . LYS A 1 196 ? -5.803 -15.490 13.517 1.00 81.00 196 LYS A CA 1
ATOM 1506 C C . LYS A 1 196 ? -7.051 -14.691 13.848 1.00 81.00 196 LYS A C 1
ATOM 1508 O O . LYS A 1 196 ? -7.933 -15.190 14.551 1.00 81.00 196 LYS A O 1
ATOM 1513 N N . LEU A 1 197 ? -7.123 -13.457 13.364 1.00 85.12 197 LEU A N 1
ATOM 1514 C CA . LEU A 1 197 ? -8.359 -12.689 13.451 1.00 85.12 197 LEU A CA 1
ATOM 1515 C C . LEU A 1 197 ? -9.371 -13.270 12.447 1.00 85.12 197 LEU A C 1
ATOM 1517 O O . LEU A 1 197 ? -8.998 -13.495 11.298 1.00 85.12 197 LEU A O 1
ATOM 1521 N N . PRO A 1 198 ? -10.635 -13.515 12.839 1.00 88.94 198 PRO A N 1
ATOM 1522 C CA . PRO A 1 198 ? -11.669 -13.987 11.921 1.00 88.94 198 PRO A CA 1
ATOM 1523 C C . PRO A 1 198 ? -12.195 -12.822 11.070 1.00 88.94 198 PRO A C 1
ATOM 1525 O O . PRO A 1 198 ? -13.314 -12.341 11.260 1.00 88.94 198 PRO A O 1
ATOM 1528 N N . VAL A 1 199 ? -11.349 -12.341 10.162 1.00 89.69 199 VAL A N 1
ATOM 1529 C CA . VAL A 1 199 ? -11.616 -11.220 9.257 1.00 89.69 199 VAL A CA 1
ATOM 1530 C C . VAL A 1 199 ? -11.389 -11.628 7.803 1.00 89.69 199 VAL A C 1
ATOM 1532 O O . VAL A 1 199 ? -10.436 -12.344 7.504 1.00 89.69 199 VAL A O 1
ATOM 1535 N N . ASP A 1 200 ? -12.244 -11.134 6.912 1.00 89.88 200 ASP A N 1
ATOM 1536 C CA . ASP A 1 200 ? -12.060 -11.193 5.456 1.00 89.88 200 ASP A CA 1
ATOM 1537 C C . ASP A 1 200 ? -11.050 -10.153 4.966 1.00 89.88 200 ASP A C 1
ATOM 1539 O O . ASP A 1 200 ? -10.515 -10.259 3.862 1.00 89.88 200 ASP A O 1
ATOM 1543 N N . GLY A 1 201 ? -10.746 -9.157 5.795 1.00 90.75 201 GLY A N 1
ATOM 1544 C CA . GLY A 1 201 ? -9.645 -8.244 5.562 1.00 90.75 201 GLY A CA 1
ATOM 1545 C C . GLY A 1 201 ? -9.561 -7.131 6.593 1.00 90.75 201 GLY A C 1
ATOM 1546 O O . GLY A 1 201 ? -10.473 -6.915 7.400 1.00 90.75 201 GLY A O 1
ATOM 1547 N N . VAL A 1 202 ? -8.443 -6.415 6.556 1.00 91.50 202 VAL A N 1
ATOM 1548 C CA . VAL A 1 202 ? -8.227 -5.208 7.350 1.00 91.50 202 VAL A CA 1
ATOM 1549 C C . VAL A 1 202 ? -7.717 -4.087 6.469 1.00 91.50 202 VAL A C 1
ATOM 1551 O O . VAL A 1 202 ? -6.761 -4.258 5.718 1.00 91.50 202 VAL A O 1
ATOM 1554 N N . GLU A 1 203 ? -8.344 -2.929 6.603 1.00 92.62 203 GLU A N 1
ATOM 1555 C CA . GLU A 1 203 ? -7.921 -1.689 5.968 1.00 92.62 203 GLU A CA 1
ATOM 1556 C C . GLU A 1 203 ? -7.311 -0.758 7.011 1.00 92.62 203 GLU A C 1
ATOM 1558 O O . GLU A 1 203 ? -7.776 -0.701 8.152 1.00 92.62 203 GLU A O 1
ATOM 1563 N N . ILE A 1 204 ? -6.283 -0.017 6.614 1.00 91.88 204 ILE A N 1
ATOM 1564 C CA . ILE A 1 204 ? -5.655 1.030 7.413 1.00 91.88 204 ILE A CA 1
ATOM 1565 C C . ILE A 1 204 ? -5.531 2.271 6.537 1.00 91.88 204 ILE A C 1
ATOM 1567 O O . ILE A 1 204 ? -4.969 2.203 5.448 1.00 91.88 204 ILE A O 1
ATOM 1571 N N . TYR A 1 205 ? -6.023 3.400 7.028 1.00 93.00 205 TYR A N 1
ATOM 1572 C CA . TYR A 1 205 ? -5.971 4.685 6.347 1.00 93.00 205 TYR A CA 1
ATOM 1573 C C . TYR A 1 205 ? -5.163 5.680 7.169 1.00 93.00 205 TYR A C 1
ATOM 1575 O O . TYR A 1 205 ? -5.428 5.863 8.359 1.00 93.00 205 TYR A O 1
ATOM 1583 N N . PHE A 1 206 ? -4.206 6.346 6.528 1.00 92.94 206 PHE A N 1
ATOM 1584 C CA . PHE A 1 206 ? -3.409 7.411 7.126 1.00 92.94 206 PHE A CA 1
ATOM 1585 C C . PHE A 1 206 ? -3.783 8.737 6.471 1.00 92.94 206 PHE A C 1
ATOM 1587 O O . PHE A 1 206 ? -3.515 8.962 5.290 1.00 92.94 206 PHE A O 1
ATOM 1594 N N . ARG A 1 207 ? -4.380 9.630 7.259 1.00 92.50 207 ARG A N 1
ATOM 1595 C CA . ARG A 1 207 ? -4.786 10.977 6.845 1.00 92.50 207 ARG A CA 1
ATOM 1596 C C . ARG A 1 207 ? -3.895 12.004 7.508 1.00 92.50 207 ARG A C 1
ATOM 1598 O O . ARG A 1 207 ? -3.642 11.901 8.706 1.00 92.50 207 ARG A O 1
ATOM 1605 N N . LEU A 1 208 ? -3.439 13.005 6.764 1.00 90.81 208 LEU A N 1
ATOM 1606 C CA . LEU A 1 208 ? -2.725 14.123 7.376 1.00 90.81 208 LEU A CA 1
ATOM 1607 C C . LEU A 1 208 ? -3.636 14.829 8.384 1.00 90.81 208 LEU A C 1
ATOM 1609 O O . LEU A 1 208 ? -4.791 15.141 8.091 1.00 90.81 208 LEU A O 1
ATOM 1613 N N . SER A 1 209 ? -3.115 15.056 9.586 1.00 91.00 209 SER A N 1
ATOM 1614 C CA . SER A 1 209 ? -3.800 15.848 10.599 1.00 91.00 209 SER A CA 1
ATOM 1615 C C . SER A 1 209 ? -3.550 17.347 10.380 1.00 91.00 209 SER A C 1
ATOM 1617 O O . SER A 1 209 ? -2.746 17.743 9.539 1.00 91.00 209 SER A O 1
ATOM 1619 N N . GLN A 1 210 ? -4.229 18.198 11.153 1.00 89.00 210 GLN A N 1
ATOM 1620 C CA . GLN A 1 210 ? -3.918 19.634 11.190 1.00 89.00 210 GLN A CA 1
ATOM 1621 C C . GLN A 1 210 ? -2.578 19.932 11.883 1.00 89.00 210 GLN A C 1
ATOM 1623 O O . GLN A 1 210 ? -2.015 21.005 11.686 1.00 89.00 210 GLN A O 1
ATOM 1628 N N . GLU A 1 211 ? -2.086 19.006 12.707 1.00 90.00 211 GLU A N 1
ATOM 1629 C CA . GLU A 1 211 ? -0.765 19.081 13.317 1.00 90.00 211 GLU A CA 1
ATOM 1630 C C . GLU A 1 211 ? 0.287 18.579 12.321 1.00 90.00 211 GLU A C 1
ATOM 1632 O O . GLU A 1 211 ? 0.181 17.479 11.767 1.00 90.00 211 GLU A O 1
ATOM 1637 N N . GLU A 1 212 ? 1.296 19.414 12.077 1.00 90.69 212 GLU A N 1
ATOM 1638 C CA . GLU A 1 212 ? 2.355 19.140 11.111 1.00 90.69 212 GLU A CA 1
ATOM 1639 C C . GLU A 1 212 ? 3.104 17.847 11.458 1.00 90.69 212 GLU A C 1
ATOM 1641 O O . GLU A 1 212 ? 3.484 17.607 12.604 1.00 90.69 212 GLU A O 1
ATOM 1646 N N . GLY A 1 213 ? 3.311 16.995 10.452 1.00 89.25 213 GLY A N 1
ATOM 1647 C CA . GLY A 1 213 ? 4.026 15.729 10.610 1.00 89.25 213 GLY A CA 1
ATOM 1648 C C . GLY A 1 213 ? 3.265 14.646 11.381 1.00 89.25 213 GLY A C 1
ATOM 1649 O O . GLY A 1 213 ? 3.838 13.591 11.655 1.00 89.25 213 GLY A O 1
ATOM 1650 N N . ILE A 1 214 ? 1.987 14.860 11.710 1.00 92.69 214 ILE A N 1
ATOM 1651 C CA . ILE A 1 214 ? 1.143 13.870 12.381 1.00 92.69 214 ILE A CA 1
ATOM 1652 C C . ILE A 1 214 ? 0.058 13.362 11.434 1.00 92.69 214 ILE A C 1
ATOM 1654 O O . ILE A 1 214 ? -0.677 14.132 10.814 1.00 92.69 214 ILE A O 1
ATOM 1658 N N . TYR A 1 215 ? -0.071 12.041 11.374 1.00 92.88 215 TYR A N 1
ATOM 1659 C CA . TYR A 1 215 ? -1.140 11.336 10.686 1.00 92.88 215 TYR A CA 1
ATOM 1660 C C . TYR A 1 215 ? -2.197 10.872 11.679 1.00 92.88 215 TYR A C 1
ATOM 1662 O O . TYR A 1 215 ? -1.870 10.300 12.717 1.00 92.88 215 TYR A O 1
ATOM 1670 N N . GLN A 1 216 ? -3.464 11.068 11.332 1.00 92.56 216 GLN A N 1
ATOM 1671 C CA . GLN A 1 216 ? -4.578 10.337 11.917 1.00 92.56 216 GLN A CA 1
ATOM 1672 C C . GLN A 1 216 ? -4.667 8.966 11.255 1.00 92.56 216 GLN A C 1
ATOM 1674 O O . GLN A 1 216 ? -4.609 8.860 10.029 1.00 92.56 216 GLN A O 1
ATOM 1679 N N . VAL A 1 217 ? -4.813 7.928 12.071 1.00 90.62 217 VAL A N 1
ATOM 1680 C CA . VAL A 1 217 ? -4.899 6.545 11.613 1.00 90.62 217 VAL A CA 1
ATOM 1681 C C . VAL A 1 217 ? -6.296 6.013 11.900 1.00 90.62 217 VAL A C 1
ATOM 1683 O O . VAL A 1 217 ? -6.779 6.065 13.035 1.00 90.62 217 VAL A O 1
ATOM 1686 N N . GLU A 1 218 ? -6.938 5.493 10.862 1.00 90.75 218 GLU A N 1
ATOM 1687 C CA . GLU A 1 218 ? -8.195 4.759 10.960 1.00 90.75 218 GLU A CA 1
ATOM 1688 C C . GLU A 1 218 ? -7.968 3.322 10.504 1.00 90.75 218 GLU A C 1
ATOM 1690 O O . GLU A 1 218 ? -7.367 3.089 9.460 1.00 90.75 218 GLU A O 1
ATOM 1695 N N . MET A 1 219 ? -8.443 2.353 11.283 1.00 91.69 219 MET A N 1
ATOM 1696 C CA . MET A 1 219 ? -8.431 0.948 10.884 1.00 91.69 219 MET A CA 1
ATOM 1697 C C . MET A 1 219 ? -9.857 0.434 10.769 1.00 91.69 219 MET A C 1
ATOM 1699 O O . MET A 1 219 ? -10.689 0.711 11.635 1.00 91.69 219 MET A O 1
ATOM 1703 N N . ARG A 1 220 ? -10.120 -0.373 9.745 1.00 91.88 220 ARG A N 1
ATOM 1704 C CA . ARG A 1 220 ? -11.396 -1.057 9.547 1.00 91.88 220 ARG A CA 1
ATOM 1705 C C . ARG A 1 220 ? -11.162 -2.556 9.453 1.00 91.88 220 ARG A C 1
ATOM 1707 O O . ARG A 1 220 ? -10.415 -3.019 8.599 1.00 91.88 220 ARG A O 1
ATOM 1714 N N . PHE A 1 221 ? -11.820 -3.310 10.322 1.00 91.75 221 PHE A N 1
ATOM 1715 C CA . PHE A 1 221 ? -11.783 -4.768 10.341 1.00 91.75 221 PHE A CA 1
ATOM 1716 C C . PHE A 1 221 ? -13.087 -5.306 9.757 1.00 91.75 221 PHE A C 1
ATOM 1718 O O . PHE A 1 221 ? -14.166 -5.019 10.287 1.00 91.75 221 PHE A O 1
ATOM 1725 N N . ILE A 1 222 ? -12.972 -6.088 8.685 1.00 90.88 222 ILE A N 1
ATOM 1726 C CA . ILE A 1 222 ? -14.093 -6.681 7.954 1.00 90.88 222 ILE A CA 1
ATOM 1727 C C . ILE A 1 222 ? -14.249 -8.121 8.455 1.00 90.88 222 ILE A C 1
ATOM 1729 O O . ILE A 1 222 ? -13.382 -8.942 8.164 1.00 90.88 222 ILE A O 1
ATOM 1733 N N . PRO A 1 223 ? -15.270 -8.459 9.258 1.00 89.62 223 PRO A N 1
ATOM 1734 C CA . PRO A 1 223 ? -15.450 -9.823 9.753 1.00 89.62 223 PRO A CA 1
ATOM 1735 C C . PRO A 1 223 ? -15.829 -10.790 8.626 1.00 89.62 223 PRO A C 1
ATOM 1737 O O . PRO A 1 223 ? -16.515 -10.393 7.692 1.00 89.62 223 PRO A O 1
ATOM 1740 N N . VAL A 1 224 ? -15.471 -12.071 8.784 1.00 88.81 224 VAL A N 1
ATOM 1741 C CA . VAL A 1 224 ? -15.914 -13.158 7.878 1.00 88.81 224 VAL A CA 1
ATOM 1742 C C . VAL A 1 224 ? -17.442 -13.298 7.871 1.00 88.81 224 VAL A C 1
ATOM 1744 O O . VAL A 1 224 ? -18.065 -13.555 6.846 1.00 88.81 224 VAL A O 1
ATOM 1747 N N . GLU A 1 225 ? -18.073 -13.114 9.033 1.00 87.12 225 GLU A N 1
ATOM 1748 C CA . GLU A 1 225 ? -19.529 -13.124 9.171 1.00 87.12 225 GLU A CA 1
ATOM 1749 C C . GLU A 1 225 ? -20.006 -11.925 10.003 1.00 87.12 225 GLU A C 1
ATOM 1751 O O . GLU A 1 225 ? -19.475 -11.629 11.077 1.00 87.12 225 GLU A O 1
ATOM 1756 N N . ALA A 1 226 ? -21.073 -11.253 9.559 1.00 80.94 226 ALA A N 1
ATOM 1757 C CA . ALA A 1 226 ? -21.602 -10.057 10.226 1.00 80.94 226 ALA A CA 1
ATOM 1758 C C . ALA A 1 226 ? -22.067 -10.303 11.680 1.00 80.94 226 ALA A C 1
ATOM 1760 O O . ALA A 1 226 ? -22.041 -9.403 12.518 1.00 80.94 226 ALA A O 1
ATOM 1761 N N . ASN A 1 227 ? -22.472 -11.528 12.023 1.00 83.88 227 ASN A N 1
ATOM 1762 C CA . ASN A 1 227 ? -22.847 -11.913 13.391 1.00 83.88 227 ASN A CA 1
ATOM 1763 C C . ASN A 1 227 ? -21.635 -11.965 14.357 1.00 83.88 227 ASN A C 1
ATOM 1765 O O . ASN A 1 227 ? -21.828 -11.917 15.575 1.00 83.88 227 ASN A O 1
ATOM 1769 N N . MET A 1 228 ? -20.396 -12.018 13.848 1.00 85.88 228 MET A N 1
ATOM 1770 C CA . MET A 1 228 ? -19.173 -12.150 14.648 1.00 85.88 228 MET A CA 1
ATOM 1771 C C . MET A 1 228 ? -18.646 -10.820 15.188 1.00 85.88 228 MET A C 1
ATOM 1773 O O . MET A 1 228 ? -17.768 -10.833 16.050 1.00 85.88 228 MET A O 1
ATOM 1777 N N . VAL A 1 229 ? -19.190 -9.680 14.750 1.00 85.50 229 VAL A N 1
ATOM 1778 C CA . VAL A 1 229 ? -18.692 -8.324 15.060 1.00 85.50 229 VAL A CA 1
ATOM 1779 C C . VAL A 1 229 ? -18.413 -8.110 16.553 1.00 85.50 229 VAL A C 1
ATOM 1781 O O . VAL A 1 229 ? -17.368 -7.577 16.918 1.00 85.50 229 VAL A O 1
ATOM 1784 N N . LYS A 1 230 ? -19.291 -8.577 17.452 1.00 82.44 230 LYS A N 1
ATOM 1785 C CA . LYS A 1 230 ? -19.085 -8.430 18.908 1.00 82.44 230 LYS A CA 1
ATOM 1786 C C . LYS A 1 230 ? -17.914 -9.264 19.438 1.00 82.44 230 LYS A C 1
ATOM 1788 O O . LYS A 1 230 ? -17.139 -8.773 20.255 1.00 82.44 230 LYS A O 1
ATOM 1793 N N . GLY A 1 231 ? -17.789 -10.516 18.993 1.00 83.19 231 GLY A N 1
ATOM 1794 C CA . GLY A 1 231 ? -16.680 -11.393 19.382 1.00 83.19 231 GLY A CA 1
ATOM 1795 C C . GLY A 1 231 ? -15.355 -10.904 18.801 1.00 83.19 231 GLY A C 1
ATOM 1796 O O . GLY A 1 231 ? -14.355 -10.811 19.513 1.00 83.19 231 GLY A O 1
ATOM 1797 N N . LEU A 1 232 ? -15.379 -10.486 17.534 1.00 87.12 232 LEU A N 1
ATOM 1798 C CA . LEU A 1 232 ? -14.239 -9.887 16.855 1.00 87.12 232 LEU A CA 1
ATOM 1799 C C . LEU A 1 232 ? -13.788 -8.595 17.549 1.00 87.12 232 LEU A C 1
ATOM 1801 O O . LEU A 1 232 ? -12.589 -8.401 17.709 1.00 87.12 232 LEU A O 1
ATOM 1805 N N . GLN A 1 233 ? -14.703 -7.760 18.056 1.00 86.50 233 GLN A N 1
ATOM 1806 C CA . GLN A 1 233 ? -14.348 -6.539 18.790 1.00 86.50 233 GLN A CA 1
ATOM 1807 C C . GLN A 1 233 ? -13.405 -6.821 19.968 1.00 86.50 233 GLN A C 1
ATOM 1809 O O . GLN A 1 233 ? -12.429 -6.098 20.174 1.00 86.50 233 GLN A O 1
ATOM 1814 N N . ALA A 1 234 ? -13.666 -7.877 20.742 1.00 84.88 234 ALA A N 1
ATOM 1815 C CA . ALA A 1 234 ? -12.804 -8.255 21.858 1.00 84.88 234 ALA A CA 1
ATOM 1816 C C . ALA A 1 234 ? -11.411 -8.699 21.377 1.00 84.88 234 ALA A C 1
ATOM 1818 O O . ALA A 1 234 ? -10.403 -8.281 21.947 1.00 84.88 234 ALA A O 1
ATOM 1819 N N . LEU A 1 235 ? -11.352 -9.486 20.299 1.00 86.12 235 LEU A N 1
ATOM 1820 C CA . LEU A 1 235 ? -10.095 -9.945 19.702 1.00 86.12 235 LEU A CA 1
ATOM 1821 C C . LEU A 1 235 ? -9.277 -8.788 19.122 1.00 86.12 235 LEU A C 1
ATOM 1823 O O . LEU A 1 235 ? -8.075 -8.717 19.365 1.00 86.12 235 LEU A O 1
ATOM 1827 N N . VAL A 1 236 ? -9.925 -7.849 18.428 1.00 86.00 236 VAL A N 1
ATOM 1828 C CA . VAL A 1 236 ? -9.287 -6.639 17.895 1.00 86.00 236 VAL A CA 1
ATOM 1829 C C . VAL A 1 236 ? -8.719 -5.794 19.034 1.00 86.00 236 VAL A C 1
ATOM 1831 O O . VAL A 1 236 ? -7.586 -5.336 18.938 1.00 86.00 236 VAL A O 1
ATOM 1834 N N . LYS A 1 237 ? -9.433 -5.637 20.159 1.00 84.25 237 LYS A N 1
ATOM 1835 C CA . LYS A 1 237 ? -8.890 -4.927 21.335 1.00 84.25 237 LYS A CA 1
ATOM 1836 C C . LYS A 1 237 ? -7.621 -5.583 21.876 1.00 84.25 237 LYS A C 1
ATOM 1838 O O . LYS A 1 237 ? -6.685 -4.871 22.224 1.00 84.25 237 LYS A O 1
ATOM 1843 N N . ILE A 1 238 ? -7.590 -6.913 21.964 1.00 82.94 238 ILE A N 1
ATOM 1844 C CA . ILE A 1 238 ? -6.406 -7.654 22.425 1.00 82.94 238 ILE A CA 1
ATOM 1845 C C . ILE A 1 238 ? -5.255 -7.461 21.437 1.00 82.94 238 ILE A C 1
ATOM 1847 O O . ILE A 1 238 ? -4.177 -7.042 21.847 1.00 82.94 238 ILE A O 1
ATOM 1851 N N . PHE A 1 239 ? -5.511 -7.689 20.146 1.00 82.88 239 PHE A N 1
ATOM 1852 C CA . PHE A 1 239 ? -4.542 -7.500 19.069 1.00 82.88 239 PHE A CA 1
ATOM 1853 C C . PHE A 1 239 ? -3.920 -6.099 19.108 1.00 82.88 239 PHE A C 1
ATOM 1855 O O . PHE A 1 239 ? -2.701 -5.963 19.171 1.00 82.88 239 PHE A O 1
ATOM 1862 N N . LEU A 1 240 ? -4.747 -5.053 19.165 1.00 80.75 240 LEU A N 1
ATOM 1863 C CA . LEU A 1 240 ? -4.260 -3.677 19.184 1.00 80.75 240 LEU A CA 1
ATOM 1864 C C . LEU A 1 240 ? -3.478 -3.347 20.450 1.00 80.75 240 LEU A C 1
ATOM 1866 O O . LEU A 1 240 ? -2.496 -2.632 20.352 1.00 80.75 240 LEU A O 1
ATOM 1870 N N . ARG A 1 241 ? -3.848 -3.880 21.618 1.00 78.62 241 ARG A N 1
ATOM 1871 C CA . ARG A 1 241 ? -3.048 -3.707 22.844 1.00 78.62 241 ARG A CA 1
ATOM 1872 C C . ARG A 1 241 ? -1.693 -4.407 22.769 1.00 78.62 241 ARG A C 1
ATOM 1874 O O . ARG A 1 241 ? -0.747 -3.959 23.407 1.00 78.62 241 ARG A O 1
ATOM 1881 N N . SER A 1 242 ? -1.600 -5.505 22.022 1.00 74.25 242 SER A N 1
ATOM 1882 C CA . SER A 1 242 ? -0.332 -6.197 21.783 1.00 74.25 242 SER A CA 1
ATOM 1883 C C . SER A 1 242 ? 0.565 -5.444 20.800 1.00 74.25 242 SER A C 1
ATOM 1885 O O . SER A 1 242 ? 1.781 -5.488 20.950 1.00 74.25 242 SER A O 1
ATOM 1887 N N . CYS A 1 243 ? -0.019 -4.751 19.819 1.00 71.88 243 CYS A N 1
ATOM 1888 C CA . CYS A 1 243 ? 0.727 -3.997 18.807 1.00 71.88 243 CYS A CA 1
ATOM 1889 C C . CYS A 1 243 ? 1.011 -2.540 19.209 1.00 71.88 243 CYS A C 1
ATOM 1891 O O . CYS A 1 243 ? 2.030 -1.981 18.815 1.00 71.88 243 CYS A O 1
ATOM 1893 N N . PHE A 1 244 ? 0.123 -1.923 19.989 1.00 71.31 244 PHE A N 1
ATOM 1894 C CA . PHE A 1 244 ? 0.154 -0.514 20.367 1.00 71.31 244 PHE A CA 1
ATOM 1895 C C . PHE A 1 244 ? 0.028 -0.398 21.890 1.00 71.31 244 PHE A C 1
ATOM 1897 O O . PHE A 1 244 ? -1.000 -0.739 22.474 1.00 71.31 244 PHE A O 1
ATOM 1904 N N . SER A 1 245 ? 1.071 0.102 22.553 1.00 61.72 245 SER A N 1
ATOM 1905 C CA . SER A 1 245 ? 1.050 0.343 23.998 1.00 61.72 245 SER A CA 1
ATOM 1906 C C . SER A 1 245 ? 0.031 1.438 24.349 1.00 61.72 245 SER A C 1
ATOM 1908 O O . SER A 1 245 ? 0.246 2.593 23.989 1.00 61.72 245 SER A O 1
ATOM 1910 N N . ASP A 1 246 ? -1.068 1.061 25.015 1.00 53.12 246 ASP A N 1
ATOM 1911 C CA . ASP A 1 246 ? -2.058 1.908 25.719 1.00 53.12 246 ASP A CA 1
ATOM 1912 C C . ASP A 1 246 ? -2.427 3.256 25.055 1.00 53.12 246 ASP A C 1
ATOM 1914 O O . ASP A 1 246 ? -2.599 4.287 25.707 1.00 53.12 246 ASP A O 1
ATOM 1918 N N . SER A 1 247 ? -2.590 3.262 23.730 1.00 54.00 247 SER A N 1
ATOM 1919 C CA . SER A 1 247 ? -3.157 4.414 23.025 1.00 54.00 247 SER A CA 1
ATOM 1920 C C . SER A 1 247 ? -4.649 4.537 23.355 1.00 54.00 247 SER A C 1
ATOM 1922 O O . SER A 1 247 ? -5.335 3.531 23.546 1.00 54.00 247 SER A O 1
ATOM 1924 N N . GLY A 1 248 ? -5.154 5.772 23.451 1.00 57.38 248 GLY A N 1
ATOM 1925 C CA . GLY A 1 248 ? -6.567 6.111 23.675 1.00 57.38 248 GLY A CA 1
ATOM 1926 C C . GLY A 1 248 ? -7.467 5.698 22.506 1.00 57.38 248 GLY A C 1
ATOM 1927 O O . GLY A 1 248 ? -8.063 6.539 21.842 1.00 57.38 248 GLY A O 1
ATOM 1928 N N . LEU A 1 249 ? -7.513 4.395 22.237 1.00 67.75 249 LEU A N 1
ATOM 1929 C CA . LEU A 1 249 ? -8.198 3.744 21.134 1.00 67.75 249 LEU A CA 1
ATOM 1930 C C . LEU A 1 249 ? -9.706 3.941 21.265 1.00 67.75 249 LEU A C 1
ATOM 1932 O O . LEU A 1 249 ? -10.348 3.330 22.124 1.00 67.75 249 LEU A O 1
ATOM 1936 N N . ASN A 1 250 ? -10.283 4.731 20.363 1.00 75.56 250 ASN A N 1
ATOM 1937 C CA . ASN A 1 250 ? -11.727 4.803 20.208 1.00 75.56 250 ASN A CA 1
ATOM 1938 C C . ASN A 1 250 ? -12.154 3.732 19.208 1.00 75.56 250 ASN A C 1
ATOM 1940 O O . ASN A 1 250 ? -11.833 3.796 18.024 1.00 75.56 250 ASN A O 1
ATOM 1944 N N . MET A 1 251 ? -12.850 2.713 19.705 1.00 76.94 251 MET A N 1
ATOM 1945 C CA . MET A 1 251 ? -13.351 1.620 18.881 1.00 76.94 251 MET A CA 1
ATOM 1946 C C . MET A 1 251 ? -14.859 1.744 18.715 1.00 76.94 251 MET A C 1
ATOM 1948 O O . MET A 1 251 ? -15.604 1.682 19.694 1.00 76.94 251 MET A O 1
ATOM 1952 N N . GLU A 1 252 ? -15.293 1.854 17.469 1.00 81.88 252 GLU A N 1
ATOM 1953 C CA . GLU A 1 252 ? -16.686 1.997 17.072 1.00 81.88 252 GLU A CA 1
ATOM 1954 C C . GLU A 1 252 ? -17.121 0.744 16.309 1.00 81.88 252 GLU A C 1
ATOM 1956 O O . GLU A 1 252 ? -16.410 0.236 15.443 1.00 81.88 252 GLU A O 1
ATOM 1961 N N . ILE A 1 253 ? -18.293 0.212 16.646 1.00 73.25 253 ILE A N 1
ATOM 1962 C CA . ILE A 1 253 ? -18.905 -0.873 15.879 1.00 73.25 253 ILE A CA 1
ATOM 1963 C C . ILE A 1 253 ? -19.798 -0.235 14.814 1.00 73.25 253 ILE A C 1
ATOM 1965 O O . ILE A 1 253 ? -20.748 0.472 15.149 1.00 73.25 253 ILE A O 1
ATOM 1969 N N . GLY A 1 254 ? -19.486 -0.487 13.544 1.00 72.06 254 GLY A N 1
ATOM 1970 C CA . GLY A 1 254 ? -20.380 -0.204 12.427 1.00 72.06 254 GLY A CA 1
ATOM 1971 C C . GLY A 1 254 ? -21.477 -1.265 12.301 1.00 72.06 254 GLY A C 1
ATOM 1972 O O . GLY A 1 254 ? -21.612 -2.156 13.134 1.00 72.06 254 GLY A O 1
ATOM 1973 N N . TYR A 1 255 ? -22.276 -1.189 11.236 1.00 69.12 255 TYR A N 1
ATOM 1974 C CA . TYR A 1 255 ? -23.358 -2.156 11.013 1.00 69.12 255 TYR A CA 1
ATOM 1975 C C . TYR A 1 255 ? -22.834 -3.583 10.761 1.00 69.12 255 TYR A C 1
ATOM 1977 O O . TYR A 1 255 ? -23.388 -4.543 11.2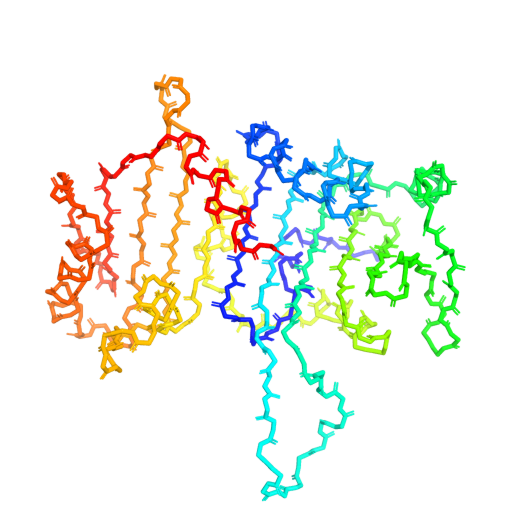92 1.00 69.12 255 TYR A O 1
ATOM 1985 N N . SER A 1 256 ? -21.748 -3.712 9.991 1.00 83.00 256 SER A N 1
ATOM 1986 C CA . SER A 1 256 ? -21.102 -4.991 9.658 1.00 83.00 256 SER A CA 1
ATOM 1987 C C . SER A 1 256 ? -19.620 -5.055 10.015 1.00 83.00 256 SER A C 1
ATOM 1989 O O . SER A 1 256 ? -19.053 -6.135 9.955 1.00 83.00 256 SER A O 1
ATOM 1991 N N . ASP A 1 257 ? -18.994 -3.940 10.400 1.00 87.75 257 ASP A N 1
ATOM 1992 C CA . ASP A 1 257 ? -17.535 -3.830 10.518 1.00 87.75 257 ASP A CA 1
ATOM 1993 C C . ASP A 1 257 ? -17.132 -3.230 11.868 1.00 87.75 257 ASP A C 1
ATOM 1995 O O . ASP A 1 257 ? -17.955 -2.657 12.588 1.00 87.75 257 ASP A O 1
ATOM 1999 N N . ILE A 1 258 ? -15.843 -3.305 12.196 1.00 87.88 258 ILE A N 1
ATOM 2000 C CA . ILE A 1 258 ? -15.274 -2.617 13.361 1.00 87.88 258 ILE A CA 1
ATOM 2001 C C . ILE A 1 258 ? -14.338 -1.522 12.879 1.00 87.88 258 ILE A C 1
ATOM 2003 O O . ILE A 1 258 ? -13.392 -1.796 12.144 1.00 87.88 258 ILE A O 1
ATOM 2007 N N . TYR A 1 259 ? -14.575 -0.306 13.354 1.00 90.56 259 TYR A N 1
ATOM 2008 C CA . TYR A 1 259 ? -13.740 0.856 13.101 1.00 90.56 259 TYR A CA 1
ATOM 2009 C C . TYR A 1 259 ? -12.925 1.183 14.345 1.00 90.56 259 TYR A C 1
ATOM 2011 O O . TYR A 1 259 ? -13.405 1.120 15.480 1.00 90.56 259 TYR A O 1
ATOM 2019 N N . VAL A 1 260 ? -11.672 1.548 14.131 1.00 88.50 260 VAL A N 1
ATOM 2020 C CA . VAL A 1 260 ? -10.751 1.978 15.176 1.00 88.50 260 VAL A CA 1
ATOM 2021 C C . VAL A 1 260 ? -10.204 3.325 14.759 1.00 88.50 260 VAL A C 1
ATOM 2023 O O . VAL A 1 260 ? -9.595 3.448 13.701 1.00 88.50 260 VAL A O 1
ATOM 2026 N N . ARG A 1 261 ? -10.459 4.332 15.588 1.00 88.12 261 ARG A N 1
ATOM 2027 C CA . ARG A 1 261 ? -10.171 5.741 15.325 1.00 88.12 261 ARG A CA 1
ATOM 2028 C C . ARG A 1 261 ? -9.448 6.373 16.507 1.00 88.12 261 ARG A C 1
ATOM 2030 O O . ARG A 1 261 ? -9.384 5.815 17.604 1.00 88.12 261 ARG A O 1
ATOM 2037 N N . GLY A 1 262 ? -8.924 7.574 16.278 1.00 81.19 262 GLY A N 1
ATOM 2038 C CA . GLY A 1 262 ? -8.208 8.351 17.293 1.00 81.19 262 GLY A CA 1
ATOM 2039 C C . GLY A 1 262 ? -6.762 7.908 17.505 1.00 81.19 262 GLY A C 1
ATOM 2040 O O . GLY A 1 262 ? -6.094 8.421 18.397 1.00 81.19 262 GLY A O 1
ATOM 2041 N N . LEU A 1 263 ? -6.269 6.983 16.678 1.00 85.69 263 LEU A N 1
ATOM 2042 C CA . LEU A 1 263 ? -4.850 6.691 16.590 1.00 85.69 263 LEU A CA 1
ATOM 2043 C C . LEU A 1 263 ? -4.142 7.827 15.860 1.00 85.69 263 LEU A C 1
ATOM 2045 O O . LEU A 1 263 ? -4.652 8.362 14.874 1.00 85.69 263 LEU A O 1
ATOM 2049 N N . THR A 1 264 ? -2.947 8.164 16.331 1.00 88.94 264 THR A N 1
ATOM 2050 C CA . THR A 1 264 ? -2.049 9.071 15.629 1.00 88.94 264 THR A CA 1
ATOM 2051 C C . THR A 1 264 ? -0.686 8.432 15.449 1.00 88.94 264 THR A C 1
ATOM 2053 O O . THR A 1 264 ? -0.256 7.589 16.240 1.00 88.94 264 THR A O 1
ATOM 2056 N N . MET A 1 265 ? -0.005 8.813 14.377 1.00 89.69 265 MET A N 1
ATOM 2057 C CA . MET A 1 265 ? 1.326 8.323 14.056 1.00 89.69 265 MET A CA 1
ATOM 2058 C C . MET A 1 265 ? 2.157 9.461 13.473 1.00 89.69 265 MET A C 1
ATOM 2060 O O . MET A 1 265 ? 1.656 10.262 12.688 1.00 89.69 265 MET A O 1
ATOM 2064 N N . LYS A 1 266 ? 3.431 9.541 13.857 1.00 92.25 266 LYS A N 1
ATOM 2065 C CA . LYS A 1 266 ? 4.364 10.488 13.242 1.00 92.25 266 LYS A CA 1
ATOM 2066 C C . LYS A 1 266 ? 4.650 10.088 11.797 1.00 92.25 266 LYS A C 1
ATOM 2068 O O . LYS A 1 266 ? 4.736 8.896 11.501 1.00 92.25 266 LYS A O 1
ATOM 2073 N N . GLN A 1 267 ? 4.823 11.064 10.915 1.00 94.12 267 GLN A N 1
ATOM 2074 C CA . GLN A 1 267 ? 5.088 10.838 9.493 1.00 94.12 267 GLN A CA 1
ATOM 2075 C C . GLN A 1 267 ? 6.327 9.967 9.240 1.00 94.12 267 GLN A C 1
ATOM 2077 O O . GLN A 1 267 ? 6.335 9.206 8.278 1.00 94.12 267 GLN A O 1
ATOM 2082 N N . GLU A 1 268 ? 7.340 10.030 10.111 1.00 92.62 268 GLU A N 1
ATOM 2083 C CA . GLU A 1 268 ? 8.541 9.193 10.032 1.00 92.62 268 GLU A CA 1
ATOM 2084 C C . GLU A 1 268 ? 8.182 7.717 10.215 1.00 92.62 268 GLU A C 1
ATOM 2086 O O . GLU A 1 268 ? 8.569 6.886 9.402 1.00 92.62 268 GLU A O 1
ATOM 2091 N N . ASN A 1 269 ? 7.343 7.404 11.206 1.00 89.69 269 ASN A N 1
ATOM 2092 C CA . ASN A 1 269 ? 6.879 6.039 11.456 1.00 89.69 269 ASN A CA 1
ATOM 2093 C C . ASN A 1 269 ? 5.970 5.533 10.323 1.00 89.69 269 ASN A C 1
ATOM 2095 O O . ASN A 1 269 ? 6.010 4.352 9.988 1.00 89.69 269 ASN A O 1
ATOM 2099 N N . VAL A 1 270 ? 5.159 6.413 9.717 1.00 91.69 270 VAL A N 1
ATOM 2100 C CA . VAL A 1 270 ? 4.365 6.058 8.525 1.00 91.69 270 VAL A CA 1
ATOM 2101 C C . VAL A 1 270 ? 5.294 5.745 7.353 1.00 91.69 270 VAL A C 1
ATOM 2103 O O . VAL A 1 270 ? 5.109 4.735 6.681 1.00 91.69 270 VAL A O 1
ATOM 2106 N N . ALA A 1 271 ? 6.318 6.570 7.124 1.00 91.56 271 ALA A N 1
ATOM 2107 C CA . ALA A 1 271 ? 7.298 6.349 6.067 1.00 91.56 271 ALA A CA 1
ATOM 2108 C C . ALA A 1 271 ? 8.091 5.049 6.271 1.00 91.56 271 ALA A C 1
ATOM 2110 O O . ALA A 1 271 ? 8.258 4.292 5.319 1.00 91.56 271 ALA A O 1
ATOM 2111 N N . GLU A 1 272 ? 8.526 4.760 7.499 1.00 89.25 272 GLU A N 1
ATOM 2112 C CA . GLU A 1 272 ? 9.186 3.500 7.862 1.00 89.25 272 GLU A CA 1
ATOM 2113 C C . GLU A 1 272 ? 8.272 2.291 7.648 1.00 89.25 272 GLU A C 1
ATOM 2115 O O . GLU A 1 272 ? 8.703 1.299 7.062 1.00 89.25 272 GLU A O 1
ATOM 2120 N N . LEU A 1 273 ? 7.003 2.377 8.065 1.00 87.56 273 LEU A N 1
ATOM 2121 C CA . LEU A 1 273 ? 6.020 1.316 7.854 1.00 87.56 273 LEU A CA 1
ATOM 2122 C C . LEU A 1 273 ? 5.809 1.042 6.362 1.00 87.56 273 LEU A C 1
ATOM 2124 O O . LEU A 1 273 ? 5.830 -0.114 5.952 1.00 87.56 273 LEU A O 1
ATOM 2128 N N . VAL A 1 274 ? 5.630 2.092 5.557 1.00 87.88 274 VAL A N 1
ATOM 2129 C CA . VAL A 1 274 ? 5.478 1.976 4.102 1.00 87.88 274 VAL A CA 1
ATOM 2130 C C . VAL A 1 274 ? 6.737 1.385 3.476 1.00 87.88 274 VAL A C 1
ATOM 2132 O O . VAL A 1 274 ? 6.635 0.472 2.667 1.00 87.88 274 VAL A O 1
ATOM 2135 N N . LEU A 1 275 ? 7.927 1.844 3.867 1.00 85.12 275 LEU A N 1
ATOM 2136 C CA . LEU A 1 275 ? 9.196 1.303 3.379 1.00 85.12 275 LEU A CA 1
ATOM 2137 C C . LEU A 1 275 ? 9.386 -0.172 3.732 1.00 85.12 275 LEU A C 1
ATOM 2139 O O . LEU A 1 275 ? 9.873 -0.922 2.897 1.00 85.12 275 LEU A O 1
ATOM 2143 N N . ALA A 1 276 ? 8.979 -0.604 4.927 1.00 82.31 276 ALA A N 1
ATOM 2144 C CA . ALA A 1 276 ? 9.057 -2.003 5.345 1.00 82.31 276 ALA A CA 1
ATOM 2145 C C . ALA A 1 276 ? 8.160 -2.941 4.511 1.00 82.31 276 ALA A C 1
ATOM 2147 O O . ALA A 1 276 ? 8.307 -4.160 4.590 1.00 82.31 276 ALA A O 1
ATOM 2148 N N . MET A 1 277 ? 7.230 -2.386 3.726 1.00 78.06 277 MET A N 1
ATOM 2149 C CA . MET A 1 277 ? 6.357 -3.133 2.817 1.00 78.06 277 MET A CA 1
ATOM 2150 C C . MET A 1 277 ? 6.959 -3.335 1.415 1.00 78.06 277 MET A C 1
ATOM 2152 O O . MET A 1 277 ? 6.396 -4.114 0.643 1.00 78.06 277 MET A O 1
ATOM 2156 N N . PHE A 1 278 ? 8.077 -2.668 1.090 1.00 72.25 278 PHE A N 1
ATOM 2157 C CA . PHE A 1 278 ? 8.817 -2.779 -0.178 1.00 72.25 278 PHE A CA 1
ATOM 2158 C C . PHE A 1 278 ? 10.190 -3.435 0.019 1.00 72.25 278 PHE A C 1
ATOM 2160 O O . PHE A 1 278 ? 10.680 -4.100 -0.920 1.00 72.25 278 PHE A O 1
#